Protein AF-A0A9R0YG41-F1 (afdb_monomer_lite)

Foldseek 3Di:
DQQQVPDDCVVCVLFQLNCVSVVDDFAQFAALADPFAFADDPVLQQLCVLQQQNQLNVLRHGFVVVVDPDAPADPVRHRDDDVGPPNPDDDDDSNVVSVQLSQADLVVLWGQHPVGTHHQDLVLLCVQRVGAQDFAEPDPFDFDDCLQVVLQVLQCVQVVPQDRFDDDPFATFLVSLVCLRVVVVPPPNDDGDLSSSLSSQLSNVQCCCCNAAFPDLPSGHGGSRCSVQSNQSSPDPDSVSHGHYSSSVVLSVNQSVQSSVSSSDGDRSHHRGRHPSSD

Structure (mmCIF, N/CA/C/O backbone):
data_AF-A0A9R0YG41-F1
#
_entry.id   AF-A0A9R0YG41-F1
#
loop_
_atom_site.group_PDB
_atom_site.id
_atom_site.type_symbol
_atom_site.label_atom_id
_atom_site.label_alt_id
_atom_site.label_comp_id
_atom_site.label_asym_id
_atom_site.label_entity_id
_atom_site.label_seq_id
_atom_site.pdbx_PDB_ins_code
_atom_site.Cartn_x
_atom_site.Cartn_y
_atom_site.Cartn_z
_atom_site.occupancy
_atom_site.B_iso_or_equiv
_atom_site.auth_seq_id
_atom_site.auth_comp_id
_atom_site.auth_asym_id
_atom_site.auth_atom_id
_atom_site.pdbx_PDB_model_num
ATOM 1 N N . MET A 1 1 ? 24.499 -12.623 -29.182 1.00 56.78 1 MET A N 1
ATOM 2 C CA . MET A 1 1 ? 23.179 -11.969 -29.311 1.00 56.78 1 MET A CA 1
ATOM 3 C C . MET A 1 1 ? 23.022 -11.080 -28.087 1.00 56.78 1 MET A C 1
ATOM 5 O O . MET A 1 1 ? 23.293 -11.575 -27.000 1.00 56.78 1 MET A O 1
ATOM 9 N N . SER A 1 2 ? 22.748 -9.782 -28.255 1.00 63.50 2 SER A N 1
ATOM 10 C CA . SER A 1 2 ? 22.573 -8.849 -27.125 1.00 63.50 2 SER A CA 1
ATOM 11 C C . SER A 1 2 ? 21.419 -9.337 -26.240 1.00 63.50 2 SER A C 1
ATOM 13 O O . SER A 1 2 ? 20.406 -9.810 -26.758 1.00 63.50 2 SER A O 1
ATOM 15 N N . LEU A 1 3 ? 21.603 -9.294 -24.917 1.00 66.81 3 LEU A N 1
ATOM 16 C CA . LEU A 1 3 ? 20.569 -9.694 -23.954 1.00 66.81 3 LEU A CA 1
ATOM 17 C C . LEU A 1 3 ? 19.458 -8.635 -23.860 1.00 66.81 3 LEU A C 1
ATOM 19 O O . LEU A 1 3 ? 18.368 -8.938 -23.376 1.00 66.81 3 LEU A O 1
ATOM 23 N N . TYR A 1 4 ? 19.725 -7.422 -24.349 1.00 68.19 4 TYR A N 1
ATOM 24 C CA . TYR A 1 4 ? 18.842 -6.265 -24.330 1.00 68.19 4 TYR A CA 1
ATOM 25 C C . TYR A 1 4 ? 18.867 -5.510 -25.680 1.00 68.19 4 TYR A C 1
ATOM 27 O O . TYR A 1 4 ? 19.253 -4.342 -25.734 1.00 68.19 4 TYR A O 1
ATOM 35 N N . PRO A 1 5 ? 18.394 -6.134 -26.775 1.00 61.19 5 PRO A N 1
ATOM 36 C CA . PRO A 1 5 ? 18.620 -5.685 -28.158 1.00 61.19 5 PRO A CA 1
ATOM 37 C C . PRO A 1 5 ? 17.988 -4.333 -28.534 1.00 61.19 5 PRO A C 1
ATOM 39 O O . PRO A 1 5 ? 18.230 -3.834 -29.629 1.00 61.19 5 PRO A O 1
ATOM 42 N N . LEU A 1 6 ? 17.176 -3.751 -27.649 1.00 66.19 6 LEU A N 1
ATOM 43 C CA . LEU A 1 6 ? 16.444 -2.500 -27.862 1.00 66.19 6 LEU A CA 1
ATOM 44 C C . LEU A 1 6 ? 17.002 -1.319 -27.055 1.00 66.19 6 LEU A C 1
ATOM 46 O O . LEU A 1 6 ? 16.430 -0.235 -27.098 1.00 66.19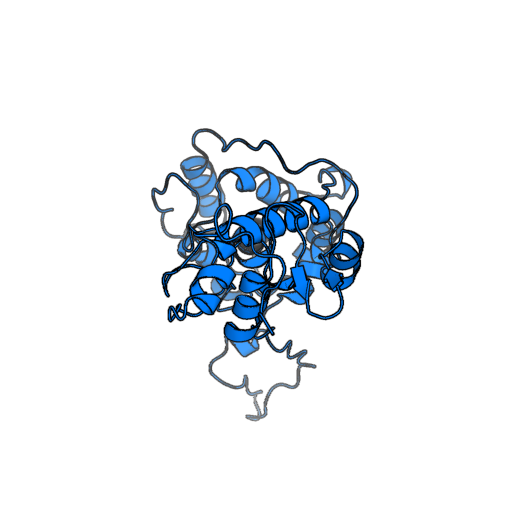 6 LEU A O 1
ATOM 50 N N . LEU A 1 7 ? 18.111 -1.503 -26.330 1.00 68.19 7 LEU A N 1
ATOM 51 C CA . LEU A 1 7 ? 18.769 -0.396 -25.639 1.00 68.19 7 LEU A CA 1
ATOM 52 C C . LEU A 1 7 ? 19.530 0.480 -26.630 1.00 68.19 7 LEU A C 1
ATOM 54 O O . LEU A 1 7 ? 20.452 0.035 -27.317 1.00 68.19 7 LEU A O 1
ATOM 58 N N . ASN A 1 8 ? 19.182 1.759 -26.668 1.00 71.19 8 ASN A N 1
ATOM 59 C CA . ASN A 1 8 ? 19.945 2.752 -27.396 1.00 71.19 8 ASN A CA 1
ATOM 60 C C . ASN A 1 8 ? 21.118 3.209 -26.522 1.00 71.19 8 ASN A C 1
ATOM 62 O O . ASN A 1 8 ? 20.929 3.916 -25.536 1.00 71.19 8 ASN A O 1
ATOM 66 N N . GLY A 1 9 ? 22.350 2.866 -26.908 1.00 69.00 9 GLY A N 1
ATOM 67 C CA . GLY A 1 9 ? 23.552 3.162 -26.117 1.00 69.00 9 GLY A CA 1
ATOM 68 C C . GLY A 1 9 ? 23.758 4.639 -25.735 1.00 69.00 9 GLY A C 1
ATOM 69 O O . GLY A 1 9 ? 24.457 4.914 -24.762 1.00 69.00 9 GLY A O 1
ATOM 70 N N . ASN A 1 10 ? 23.134 5.591 -26.439 1.00 71.38 10 ASN A N 1
ATOM 71 C CA . ASN A 1 10 ? 23.199 7.014 -26.092 1.00 71.38 10 ASN A CA 1
ATOM 72 C C . ASN A 1 10 ? 22.123 7.431 -25.078 1.00 71.38 10 ASN A C 1
ATOM 74 O O . ASN A 1 10 ? 22.425 8.174 -24.140 1.00 71.38 10 ASN A O 1
ATOM 78 N N . ILE A 1 11 ? 20.888 6.956 -25.258 1.00 75.75 11 ILE A N 1
ATOM 79 C CA . ILE A 1 11 ? 19.735 7.306 -24.410 1.00 75.75 11 ILE A CA 1
ATOM 80 C C . ILE A 1 11 ? 19.792 6.503 -23.105 1.00 75.75 11 ILE A C 1
ATOM 82 O O . ILE A 1 11 ? 19.745 7.062 -22.008 1.00 75.75 11 ILE A O 1
ATOM 86 N N . ASP A 1 12 ? 20.050 5.205 -23.221 1.00 82.31 12 ASP A N 1
ATOM 87 C CA . ASP A 1 12 ? 19.980 4.235 -22.135 1.00 82.31 12 ASP A CA 1
ATOM 88 C C . ASP A 1 12 ? 21.296 4.047 -21.388 1.00 82.31 12 ASP A C 1
ATOM 90 O O . ASP A 1 12 ? 21.424 3.156 -20.555 1.00 82.31 12 ASP A O 1
ATOM 94 N N . ARG A 1 13 ? 22.298 4.903 -21.601 1.00 85.50 13 ARG A N 1
ATOM 95 C CA . ARG A 1 13 ? 23.627 4.763 -20.969 1.00 85.50 13 ARG A CA 1
ATOM 96 C C . ARG A 1 13 ? 23.605 4.675 -19.435 1.00 85.50 13 ARG A C 1
ATOM 98 O O . ARG A 1 13 ? 24.573 4.242 -18.816 1.00 85.50 13 ARG A O 1
ATOM 105 N N . LYS A 1 14 ? 22.535 5.164 -18.794 1.00 89.19 14 LYS A N 1
ATOM 106 C CA . LYS A 1 14 ? 22.332 5.090 -17.335 1.00 89.19 14 LYS A CA 1
ATOM 107 C C . LYS A 1 14 ? 21.446 3.919 -16.904 1.00 89.19 14 LYS A C 1
ATOM 109 O O . LYS A 1 14 ? 21.409 3.636 -15.707 1.00 89.19 14 LYS A O 1
ATOM 114 N N . HIS A 1 15 ? 20.765 3.281 -17.848 1.00 93.00 15 HIS A N 1
ATOM 115 C CA . HIS A 1 15 ? 19.877 2.153 -17.636 1.00 93.00 15 HIS A CA 1
ATOM 116 C C . HIS A 1 15 ? 20.657 0.944 -17.115 1.00 93.00 15 HIS A C 1
ATOM 118 O O . HIS A 1 15 ? 21.750 0.641 -17.599 1.00 93.00 15 HIS A O 1
ATOM 124 N N . ARG A 1 16 ? 20.092 0.219 -16.148 1.00 92.75 16 ARG A N 1
ATOM 125 C CA . ARG A 1 16 ? 20.722 -0.969 -15.557 1.00 92.75 16 ARG A CA 1
ATOM 126 C C . ARG A 1 16 ? 21.061 -2.023 -16.610 1.00 92.75 16 ARG A C 1
ATOM 128 O O . ARG A 1 16 ? 22.210 -2.440 -16.690 1.00 92.75 16 ARG A O 1
ATOM 135 N N . GLY A 1 17 ? 20.103 -2.367 -17.473 1.00 89.56 17 GLY A N 1
ATOM 136 C CA . GLY A 1 17 ? 20.318 -3.275 -18.607 1.00 89.56 17 GLY A CA 1
ATOM 137 C C . GLY A 1 17 ? 21.518 -2.890 -19.488 1.00 89.56 17 GLY A C 1
ATOM 138 O O . GLY A 1 17 ? 22.335 -3.751 -19.791 1.00 89.56 17 GLY A O 1
ATOM 139 N N . ALA A 1 18 ? 21.704 -1.602 -19.813 1.00 89.19 18 ALA A N 1
ATOM 140 C CA . ALA A 1 18 ? 22.807 -1.155 -20.676 1.00 89.19 18 ALA A CA 1
ATOM 141 C C . ALA A 1 18 ? 24.160 -1.301 -19.975 1.00 89.19 18 ALA A C 1
ATOM 143 O O . ALA A 1 18 ? 25.158 -1.700 -20.570 1.00 89.19 18 ALA A O 1
ATOM 144 N N . LEU A 1 19 ? 24.185 -1.000 -18.676 1.00 90.94 19 LEU A N 1
ATOM 145 C CA . LEU A 1 19 ? 25.375 -1.157 -17.851 1.00 90.94 19 LEU A CA 1
ATOM 146 C C . LEU A 1 19 ? 25.763 -2.634 -17.709 1.00 90.94 19 LEU A C 1
ATOM 148 O O . LEU A 1 19 ? 26.953 -2.940 -17.772 1.00 90.94 19 LEU A O 1
ATOM 152 N N . LEU A 1 20 ? 24.785 -3.535 -17.567 1.00 89.50 20 LEU A N 1
ATOM 153 C CA . LEU A 1 20 ? 25.020 -4.981 -17.538 1.00 89.50 20 LEU A CA 1
ATOM 154 C C . LEU A 1 20 ? 25.612 -5.482 -18.864 1.00 89.50 20 LEU A C 1
ATOM 156 O O . LEU A 1 20 ? 26.574 -6.244 -18.838 1.00 89.50 20 LEU A O 1
ATOM 160 N N . GLU A 1 21 ? 25.111 -5.021 -20.017 1.00 87.12 21 GLU A N 1
ATOM 161 C CA . GLU A 1 21 ? 25.704 -5.372 -21.323 1.00 87.12 21 GLU A CA 1
ATOM 162 C C . GLU A 1 21 ? 27.128 -4.848 -21.492 1.00 87.12 21 GLU A C 1
ATOM 164 O O . GLU A 1 21 ? 27.970 -5.522 -22.080 1.00 87.12 21 GLU A O 1
ATOM 169 N N . ALA A 1 22 ? 27.418 -3.676 -20.928 1.00 87.94 22 ALA A N 1
ATOM 170 C CA . ALA A 1 22 ? 28.764 -3.116 -20.885 1.00 87.94 22 ALA A CA 1
ATOM 171 C C . ALA A 1 22 ? 29.696 -3.825 -19.874 1.00 87.94 22 ALA A C 1
ATOM 173 O O . ALA A 1 22 ? 30.820 -3.373 -19.665 1.00 87.94 22 ALA A O 1
ATOM 174 N N . GLY A 1 23 ? 29.248 -4.910 -19.229 1.00 88.38 23 GLY 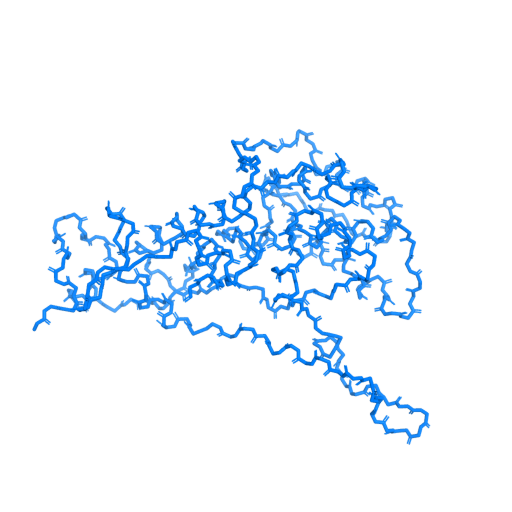A N 1
ATOM 175 C CA . GLY A 1 23 ? 30.050 -5.718 -18.308 1.00 88.38 23 GLY A CA 1
ATOM 176 C C . GLY A 1 23 ? 30.139 -5.171 -16.882 1.00 88.38 23 GLY A C 1
ATOM 177 O O . GLY A 1 23 ? 30.979 -5.626 -16.106 1.00 88.38 23 GLY A O 1
ATOM 178 N N . ASN A 1 24 ? 29.296 -4.202 -16.508 1.00 89.50 24 ASN A N 1
ATOM 179 C CA . ASN A 1 24 ? 29.253 -3.712 -15.131 1.00 89.50 24 ASN A CA 1
ATOM 180 C C . ASN A 1 24 ? 28.564 -4.737 -14.230 1.00 89.50 24 ASN A C 1
ATOM 182 O O . ASN A 1 24 ? 27.510 -5.268 -14.573 1.00 89.50 24 ASN A O 1
ATOM 186 N N . ASN A 1 25 ? 29.107 -4.942 -13.033 1.00 88.25 25 ASN A N 1
ATOM 187 C CA . ASN A 1 25 ? 28.425 -5.704 -11.995 1.00 88.25 25 ASN A CA 1
ATOM 188 C C . ASN A 1 25 ? 27.501 -4.766 -11.201 1.00 88.25 25 ASN A C 1
ATOM 190 O O . ASN A 1 25 ? 27.971 -3.774 -10.640 1.00 88.25 25 ASN A O 1
ATOM 194 N N . LEU A 1 26 ? 26.198 -5.050 -11.177 1.00 90.38 26 LEU A N 1
ATOM 195 C CA . LEU A 1 26 ? 25.202 -4.243 -10.470 1.00 90.38 26 LEU A CA 1
ATOM 196 C C . LEU A 1 26 ? 24.596 -5.022 -9.309 1.00 90.38 26 LEU A C 1
ATOM 198 O O . LEU A 1 26 ? 24.299 -6.208 -9.428 1.00 90.38 26 LEU A O 1
ATOM 202 N N . ASP A 1 27 ? 24.323 -4.318 -8.213 1.00 92.50 27 ASP A N 1
ATOM 203 C CA . ASP A 1 27 ? 23.639 -4.909 -7.070 1.00 92.50 27 ASP A CA 1
ATOM 204 C C . ASP A 1 27 ? 22.190 -5.300 -7.413 1.00 92.50 27 ASP A C 1
ATOM 206 O O . ASP A 1 27 ? 21.498 -4.624 -8.193 1.00 92.50 27 ASP A O 1
ATOM 210 N N . VAL A 1 28 ? 21.723 -6.365 -6.756 1.00 92.62 28 VAL A N 1
ATOM 211 C CA . VAL A 1 28 ? 20.312 -6.771 -6.718 1.00 92.62 28 VAL A CA 1
ATOM 212 C C . VAL A 1 28 ? 19.511 -5.727 -5.939 1.00 92.62 28 VAL A C 1
ATOM 214 O O . VAL A 1 28 ? 19.913 -5.299 -4.852 1.00 92.62 28 VAL A O 1
ATOM 217 N N . LEU A 1 29 ? 18.372 -5.310 -6.490 1.00 92.38 29 LEU A N 1
ATOM 218 C CA . LEU A 1 29 ? 17.481 -4.354 -5.842 1.00 92.38 29 LEU A CA 1
ATOM 219 C C . LEU A 1 29 ? 16.740 -5.018 -4.679 1.00 92.38 29 LEU A C 1
ATOM 221 O O . LEU A 1 29 ? 16.415 -6.205 -4.703 1.00 92.38 29 LEU A O 1
ATOM 225 N N . VAL A 1 30 ? 16.438 -4.240 -3.641 1.00 89.75 30 VAL A N 1
ATOM 226 C CA . VAL A 1 30 ? 15.628 -4.735 -2.520 1.00 89.75 30 VAL A CA 1
ATOM 227 C C . VAL A 1 30 ? 14.139 -4.505 -2.770 1.00 89.75 30 VAL A C 1
ATOM 229 O O . VAL A 1 30 ? 13.740 -3.569 -3.456 1.00 89.75 30 VAL A O 1
ATOM 232 N N . THR A 1 31 ? 13.285 -5.316 -2.158 1.00 83.44 31 THR A N 1
ATOM 233 C CA . THR A 1 31 ? 11.853 -5.019 -2.058 1.00 83.44 31 THR A CA 1
ATOM 234 C C . THR A 1 31 ? 11.572 -4.251 -0.769 1.00 83.44 31 THR A C 1
ATOM 236 O O . THR A 1 31 ? 12.262 -4.423 0.242 1.00 83.44 31 THR A O 1
ATOM 239 N N . ARG A 1 32 ? 10.580 -3.356 -0.798 1.00 80.06 32 ARG A N 1
ATOM 240 C CA . ARG A 1 32 ? 10.137 -2.577 0.379 1.00 80.06 32 ARG A CA 1
ATOM 241 C C . ARG A 1 32 ? 8.927 -3.182 1.084 1.00 80.06 32 ARG A C 1
ATOM 243 O O . ARG A 1 32 ? 8.228 -2.496 1.822 1.00 80.06 32 ARG A O 1
ATOM 250 N N . THR A 1 33 ? 8.731 -4.475 0.872 1.00 77.25 33 THR A N 1
ATOM 251 C CA . THR A 1 33 ? 7.590 -5.243 1.351 1.00 77.25 33 THR A CA 1
ATOM 252 C C . THR A 1 33 ? 7.630 -5.366 2.874 1.00 77.25 33 THR A C 1
ATOM 254 O O . THR A 1 33 ? 8.716 -5.330 3.473 1.00 77.25 33 THR A O 1
ATOM 257 N N . PRO A 1 34 ? 6.466 -5.474 3.530 1.00 79.12 34 PRO A N 1
ATOM 258 C CA . PRO A 1 34 ? 6.417 -5.597 4.975 1.00 79.12 34 PRO A CA 1
ATOM 259 C C . PRO A 1 34 ? 7.129 -6.874 5.431 1.00 79.12 34 PRO A C 1
ATOM 261 O O . PRO A 1 34 ? 7.130 -7.892 4.741 1.00 79.12 34 PRO A O 1
ATOM 264 N N . LYS A 1 35 ? 7.767 -6.808 6.605 1.00 76.19 35 LYS A N 1
ATOM 265 C CA . LYS A 1 35 ? 8.361 -7.994 7.244 1.00 76.19 35 LYS A CA 1
ATOM 266 C C . LYS A 1 35 ? 7.304 -8.863 7.920 1.00 76.19 35 LYS A C 1
ATOM 268 O O . LYS A 1 35 ? 7.489 -10.069 8.014 1.00 76.19 35 LYS A O 1
ATOM 273 N N . THR A 1 36 ? 6.246 -8.227 8.409 1.00 78.25 36 THR A N 1
ATOM 274 C CA . THR A 1 36 ? 5.128 -8.851 9.103 1.00 78.25 36 THR A CA 1
ATOM 275 C C . THR A 1 36 ? 3.830 -8.238 8.603 1.00 78.25 36 THR A C 1
ATOM 277 O O . THR A 1 36 ? 3.771 -7.029 8.350 1.00 78.25 36 THR A O 1
ATOM 280 N N . ASN A 1 37 ? 2.817 -9.081 8.438 1.00 87.62 37 ASN A N 1
ATOM 281 C CA . ASN A 1 37 ? 1.495 -8.676 7.996 1.00 87.62 37 ASN A CA 1
ATOM 282 C C . ASN A 1 37 ? 0.578 -8.498 9.204 1.00 87.62 37 ASN A C 1
ATOM 284 O O . ASN A 1 37 ? 0.736 -9.170 10.222 1.00 87.62 37 ASN A O 1
ATOM 288 N N . TRP A 1 38 ? -0.364 -7.566 9.107 1.00 90.75 38 TRP A N 1
ATOM 289 C CA . TRP A 1 38 ? -1.286 -7.282 10.201 1.00 90.75 38 TRP A CA 1
ATOM 290 C C . TRP A 1 38 ? -2.491 -8.218 10.114 1.00 90.75 38 TRP A C 1
ATOM 292 O O . TRP A 1 38 ? -2.981 -8.505 9.019 1.00 90.75 38 TRP A O 1
ATOM 302 N N . LEU A 1 39 ? -2.959 -8.684 11.270 1.00 90.44 39 LEU A N 1
ATOM 303 C CA . LEU A 1 39 ? -4.217 -9.415 11.388 1.00 90.44 39 LEU A CA 1
ATOM 304 C C . LEU A 1 39 ? -5.393 -8.473 11.089 1.00 90.44 39 LEU A C 1
ATOM 306 O O . LEU A 1 39 ? -5.355 -7.307 11.491 1.00 90.44 39 LEU A O 1
ATOM 310 N N . ILE A 1 40 ? -6.426 -8.971 10.407 1.00 92.69 40 ILE A N 1
ATOM 311 C CA . ILE A 1 40 ? -7.646 -8.209 10.123 1.00 92.69 40 ILE A CA 1
ATOM 312 C C . ILE A 1 40 ? -8.704 -8.544 11.171 1.00 92.69 40 ILE A C 1
ATOM 314 O O . ILE A 1 40 ? -9.072 -9.703 11.337 1.00 92.69 40 ILE A O 1
ATOM 318 N N . HIS A 1 41 ? -9.222 -7.521 11.849 1.00 94.50 41 HIS A N 1
ATOM 319 C CA . HIS A 1 41 ? -10.362 -7.673 12.752 1.00 94.50 41 HIS A CA 1
ATOM 320 C C . HIS A 1 41 ? -11.673 -7.796 11.964 1.00 94.50 41 HIS A C 1
ATOM 322 O O . HIS A 1 41 ? -11.870 -7.089 10.972 1.00 94.50 41 HIS A O 1
ATOM 328 N N . ASP A 1 42 ? -12.612 -8.621 12.431 1.00 93.88 42 ASP A N 1
ATOM 329 C CA . ASP A 1 42 ? -13.883 -8.858 11.730 1.00 93.88 42 ASP A CA 1
ATOM 330 C C . ASP A 1 42 ? -14.695 -7.571 11.515 1.00 93.88 42 ASP A C 1
ATOM 332 O O . ASP A 1 42 ? -15.227 -7.340 10.431 1.00 93.88 42 ASP A O 1
ATOM 336 N N . SER A 1 43 ? -14.694 -6.652 12.487 1.00 95.94 43 SER A N 1
ATOM 337 C CA . SER A 1 43 ? -15.374 -5.347 12.373 1.00 95.94 43 SER A CA 1
ATOM 338 C C . SER A 1 43 ? -14.796 -4.409 11.300 1.00 95.94 43 SER A C 1
ATOM 340 O O . SER A 1 43 ? -15.329 -3.319 11.085 1.00 95.94 43 SER A O 1
ATOM 342 N N . TRP A 1 44 ? -13.683 -4.762 10.653 1.00 97.62 44 TRP A N 1
ATOM 343 C CA . TRP A 1 44 ? -13.111 -3.985 9.548 1.00 97.62 44 TRP A CA 1
ATOM 344 C C . TRP A 1 44 ? -13.640 -4.416 8.187 1.00 97.62 44 TRP A C 1
ATOM 346 O O . TRP A 1 44 ? -13.531 -3.652 7.228 1.00 97.62 44 TRP A O 1
ATOM 356 N N . VAL A 1 45 ? -14.172 -5.638 8.088 1.00 97.81 45 VAL A N 1
ATOM 357 C CA . VAL A 1 45 ? -14.463 -6.306 6.814 1.00 97.81 45 VAL A CA 1
ATOM 358 C C . VAL A 1 45 ? -15.396 -5.477 5.947 1.00 97.81 45 VAL A C 1
ATOM 360 O O . VAL A 1 45 ? -15.093 -5.273 4.772 1.00 97.81 45 VAL A O 1
ATOM 363 N N . ASP A 1 46 ? -16.467 -4.943 6.528 1.00 98.12 46 ASP A N 1
ATOM 364 C CA . ASP A 1 46 ? -17.436 -4.130 5.798 1.00 98.12 46 ASP A CA 1
ATOM 365 C C . ASP A 1 46 ? -16.805 -2.848 5.251 1.00 98.12 46 ASP A C 1
ATOM 367 O O . ASP A 1 46 ? -16.868 -2.601 4.050 1.00 98.12 46 ASP A O 1
ATOM 371 N N . ARG A 1 47 ? -16.086 -2.084 6.080 1.00 98.44 47 ARG A N 1
ATOM 372 C CA . ARG A 1 47 ? -15.412 -0.842 5.659 1.00 98.44 47 ARG A CA 1
ATOM 373 C C . ARG A 1 47 ? -14.343 -1.083 4.591 1.00 98.44 47 ARG A C 1
ATOM 375 O O . ARG A 1 47 ? -14.264 -0.345 3.610 1.00 98.44 47 ARG A O 1
ATOM 382 N N . LEU A 1 48 ? -13.552 -2.150 4.730 1.00 98.50 48 LEU A N 1
ATOM 383 C CA . LEU A 1 48 ? -12.581 -2.562 3.710 1.00 98.50 48 LEU A CA 1
ATOM 384 C C . LEU A 1 48 ? -13.270 -3.009 2.413 1.00 98.50 48 LEU A C 1
ATOM 386 O O . LEU A 1 48 ? -12.750 -2.749 1.327 1.00 98.50 48 LEU A O 1
ATOM 390 N N . SER A 1 49 ? -14.419 -3.680 2.514 1.00 98.38 49 SER A N 1
ATOM 391 C CA . SER A 1 49 ? -15.228 -4.113 1.371 1.00 98.38 49 SER A CA 1
ATOM 392 C C . SER A 1 49 ? -15.800 -2.912 0.626 1.00 98.38 49 SER A C 1
ATOM 394 O O . SER A 1 49 ? -15.599 -2.781 -0.580 1.00 98.38 49 SER A O 1
ATOM 396 N N . TRP A 1 50 ? -16.424 -1.983 1.352 1.00 98.19 50 TRP A N 1
ATOM 397 C CA . TRP A 1 50 ? -16.979 -0.749 0.805 1.00 98.19 50 TRP A CA 1
ATOM 398 C C . TRP A 1 50 ? -15.905 0.095 0.120 1.00 98.19 50 TRP A C 1
ATOM 400 O O . TRP A 1 50 ? -16.163 0.645 -0.941 1.00 98.19 50 TRP A O 1
ATOM 410 N N . ALA A 1 51 ? -14.685 0.153 0.658 1.00 98.06 51 ALA A N 1
ATOM 411 C CA . ALA A 1 51 ? -13.563 0.846 0.021 1.00 98.06 51 ALA A CA 1
ATOM 412 C C . ALA A 1 51 ? -12.940 0.095 -1.176 1.00 98.06 51 ALA A C 1
ATOM 414 O O . ALA A 1 51 ? -12.045 0.631 -1.833 1.00 98.06 51 ALA A O 1
ATOM 415 N N . GLY A 1 52 ? -13.352 -1.149 -1.450 1.00 97.81 52 GLY A N 1
ATOM 416 C CA . GLY A 1 52 ? -12.747 -2.002 -2.477 1.00 97.81 52 GLY A CA 1
ATOM 417 C C . GLY A 1 52 ? -11.329 -2.481 -2.135 1.00 97.81 52 GLY A C 1
ATOM 418 O O . GLY A 1 52 ? -10.562 -2.836 -3.025 1.00 97.81 52 GLY A O 1
ATOM 419 N N . LEU A 1 53 ? -10.951 -2.475 -0.854 1.00 98.38 53 LEU A N 1
ATOM 420 C CA . LEU A 1 53 ? -9.621 -2.872 -0.378 1.00 98.38 53 LEU A CA 1
ATOM 421 C C . LEU A 1 53 ? -9.586 -4.292 0.196 1.00 98.38 53 LEU A C 1
ATOM 423 O O . LEU A 1 53 ? -8.502 -4.853 0.343 1.00 98.38 53 LEU A O 1
ATOM 427 N N . LEU A 1 54 ? -10.744 -4.886 0.512 1.00 97.69 54 LEU A N 1
ATOM 428 C CA . LEU A 1 54 ? -10.824 -6.192 1.172 1.00 97.69 54 LEU A CA 1
ATOM 429 C C . LEU A 1 54 ? -10.064 -7.318 0.439 1.00 97.69 54 LEU A C 1
ATOM 431 O O . LEU A 1 54 ? -9.353 -8.053 1.125 1.00 97.69 54 LEU A O 1
ATOM 435 N N . PRO A 1 55 ? -10.140 -7.475 -0.901 1.00 96.06 55 PRO A N 1
ATOM 436 C CA . PRO A 1 55 ? -9.397 -8.535 -1.587 1.00 96.06 55 PRO A CA 1
ATOM 437 C C . PRO A 1 55 ? -7.881 -8.430 -1.379 1.00 96.06 55 PRO A C 1
ATOM 439 O O . PRO A 1 55 ? -7.248 -9.404 -0.971 1.00 96.06 55 PRO A O 1
ATOM 442 N N . LEU A 1 56 ? -7.312 -7.234 -1.571 1.00 95.38 56 LEU A N 1
ATOM 443 C CA . LEU A 1 56 ? -5.892 -6.986 -1.327 1.00 95.38 56 LEU A CA 1
ATOM 444 C C . LEU A 1 56 ? -5.546 -7.157 0.155 1.00 95.38 56 LEU A C 1
ATOM 446 O O . LEU A 1 56 ? -4.531 -7.767 0.474 1.00 95.38 56 LEU A O 1
ATOM 450 N N . ALA A 1 57 ? -6.386 -6.648 1.059 1.00 95.44 57 ALA A N 1
ATOM 451 C CA . ALA A 1 57 ? -6.186 -6.765 2.499 1.00 95.44 57 ALA A CA 1
ATOM 452 C C . ALA A 1 57 ? -6.065 -8.237 2.925 1.00 95.44 57 ALA A C 1
ATOM 454 O O . ALA A 1 57 ? -5.121 -8.597 3.623 1.00 95.44 57 ALA A O 1
ATOM 455 N N . ARG A 1 58 ? -6.957 -9.105 2.426 1.00 92.44 58 ARG A N 1
ATOM 456 C CA . ARG A 1 58 ? -6.921 -10.558 2.665 1.00 92.44 58 ARG A CA 1
ATOM 457 C C . ARG A 1 58 ? -5.734 -11.250 1.988 1.00 92.44 58 ARG A C 1
ATOM 459 O O . ARG A 1 58 ? -5.264 -12.263 2.497 1.00 92.44 58 ARG A O 1
ATOM 466 N N . LEU A 1 59 ? -5.228 -10.718 0.871 1.00 90.19 59 LEU A N 1
ATOM 467 C CA . LEU A 1 59 ? -4.009 -11.222 0.223 1.00 90.19 59 LEU A CA 1
ATOM 468 C C . LEU A 1 59 ? -2.756 -10.984 1.084 1.00 90.19 59 LEU A C 1
ATOM 470 O O . LEU A 1 59 ? -1.836 -11.800 1.062 1.00 90.19 59 LEU A O 1
ATOM 474 N N . VAL A 1 60 ? -2.722 -9.887 1.849 1.00 90.00 60 VAL A N 1
ATOM 475 C CA . VAL A 1 60 ? -1.611 -9.525 2.751 1.00 90.00 60 VAL A CA 1
ATOM 476 C C . VAL A 1 60 ? -1.985 -9.594 4.228 1.00 90.00 60 VAL A C 1
ATOM 478 O O . VAL A 1 60 ? -1.423 -8.873 5.051 1.00 90.00 60 VAL A O 1
ATOM 481 N N . GLU A 1 61 ? -2.933 -10.454 4.573 1.00 89.12 61 GLU A N 1
ATOM 482 C CA . GLU A 1 61 ? -3.333 -10.675 5.955 1.00 89.12 61 GLU A CA 1
ATOM 483 C C . GLU A 1 61 ? -2.276 -11.506 6.692 1.00 89.12 61 GLU A C 1
ATOM 485 O O . GLU A 1 61 ? -1.722 -12.467 6.150 1.00 89.12 61 GLU A O 1
ATOM 490 N N . GLY A 1 62 ? -1.965 -11.106 7.924 1.00 77.56 62 GLY A N 1
ATOM 491 C CA . GLY A 1 62 ? -1.135 -11.896 8.828 1.00 77.56 62 GLY A CA 1
ATOM 492 C C . GLY A 1 62 ? -1.984 -12.901 9.595 1.00 77.56 62 GLY A C 1
ATOM 493 O O . GLY A 1 62 ? -3.153 -12.653 9.872 1.00 77.56 62 GLY A O 1
ATOM 494 N N . THR A 1 63 ? -1.394 -14.027 9.982 1.00 67.88 63 THR A N 1
ATOM 495 C CA . THR A 1 63 ? -2.042 -15.003 10.871 1.00 67.88 63 THR A CA 1
ATOM 496 C C . THR A 1 63 ? -1.564 -14.817 12.306 1.00 67.88 63 THR A C 1
ATOM 498 O O . THR A 1 63 ? -0.433 -14.386 12.508 1.00 67.88 63 THR A O 1
ATOM 501 N N . LEU A 1 64 ? -2.363 -15.208 13.305 1.00 59.66 64 LEU A N 1
ATOM 502 C CA . LEU A 1 64 ? -1.942 -15.194 14.718 1.00 59.66 64 LEU A CA 1
ATOM 503 C C . LEU A 1 64 ? -0.632 -15.975 14.946 1.00 59.66 64 LEU A C 1
ATOM 505 O O . LEU A 1 64 ? 0.254 -15.478 15.629 1.00 59.66 64 LEU A O 1
ATOM 509 N N . ASP A 1 65 ? -0.440 -17.108 14.257 1.00 54.25 65 ASP A N 1
ATOM 510 C CA . ASP A 1 65 ? 0.806 -17.899 14.295 1.00 54.25 65 ASP A CA 1
ATOM 511 C C . ASP A 1 65 ? 2.067 -17.110 13.848 1.00 54.25 65 ASP A C 1
ATOM 513 O O . ASP A 1 65 ? 3.182 -17.524 14.142 1.00 54.25 65 ASP A O 1
ATOM 517 N N . GLU A 1 66 ? 1.940 -15.981 13.128 1.00 54.09 66 GLU A N 1
ATOM 518 C CA . GLU A 1 66 ? 3.100 -15.131 12.791 1.00 54.09 66 GLU A CA 1
ATOM 519 C C . GLU A 1 66 ? 3.637 -14.343 13.999 1.00 54.09 66 GLU A C 1
ATOM 521 O O . GLU A 1 66 ? 4.711 -13.741 13.903 1.00 54.09 66 GLU A O 1
ATOM 526 N N . TRP A 1 67 ? 2.875 -14.314 15.093 1.00 51.91 67 TRP A N 1
ATOM 527 C CA . TRP A 1 67 ? 3.078 -13.442 16.248 1.00 51.91 67 TRP A CA 1
ATOM 528 C C . TRP A 1 67 ? 3.121 -14.198 17.583 1.00 51.91 67 TRP A C 1
ATOM 530 O O . TRP A 1 67 ? 3.446 -13.585 18.598 1.00 51.91 67 TRP A O 1
ATOM 540 N N . ILE A 1 68 ? 2.833 -15.504 17.585 1.00 46.59 68 ILE A N 1
ATOM 541 C CA . ILE A 1 68 ? 2.952 -16.375 18.758 1.00 46.59 68 ILE A CA 1
ATOM 542 C C . ILE A 1 68 ? 4.266 -17.161 18.643 1.00 46.59 68 ILE A C 1
ATOM 544 O O . ILE A 1 68 ? 4.414 -18.029 17.782 1.00 46.59 68 ILE A O 1
ATOM 548 N N . ASP A 1 69 ? 5.228 -16.880 19.526 1.00 44.88 69 ASP A N 1
ATOM 549 C CA . ASP A 1 69 ? 6.377 -17.763 19.754 1.00 44.88 69 ASP A CA 1
ATOM 550 C C . ASP A 1 69 ? 5.912 -18.981 20.581 1.00 44.88 69 ASP A C 1
ATOM 552 O O . ASP A 1 69 ? 6.085 -19.030 21.796 1.00 44.88 69 ASP A O 1
ATOM 556 N N . GLY A 1 70 ? 5.291 -19.968 19.926 1.00 52.38 70 GLY A N 1
ATOM 557 C CA . GLY A 1 70 ? 4.919 -21.259 20.527 1.00 52.38 70 GLY A CA 1
ATOM 558 C C . GLY A 1 70 ? 3.500 -21.727 20.180 1.00 52.38 70 GLY A C 1
ATOM 559 O O . GLY A 1 70 ? 2.673 -20.928 19.757 1.00 52.38 70 GLY A O 1
ATOM 560 N N . PRO A 1 71 ? 3.189 -23.029 20.288 1.00 49.81 71 PRO A N 1
ATOM 561 C CA . PRO A 1 71 ? 1.820 -23.490 20.112 1.00 49.81 71 PRO A CA 1
ATOM 562 C C . PRO A 1 71 ? 0.994 -23.111 21.347 1.00 49.81 71 PRO A C 1
ATOM 564 O O . PRO A 1 71 ? 1.372 -23.471 22.459 1.00 49.81 71 PRO A O 1
ATOM 567 N N . ASP A 1 72 ? -0.140 -22.436 21.152 1.00 59.44 72 ASP A N 1
ATOM 568 C CA . ASP A 1 72 ? -1.194 -22.405 22.168 1.00 59.44 72 ASP A CA 1
ATOM 569 C C . ASP A 1 72 ? -1.654 -23.844 22.402 1.00 59.44 72 ASP A C 1
ATOM 571 O O . ASP A 1 72 ? -2.190 -24.506 21.502 1.00 59.44 72 ASP A O 1
ATOM 575 N N . LEU A 1 73 ? -1.349 -24.338 23.597 1.00 57.44 73 LEU A N 1
ATOM 576 C CA . LEU A 1 73 ? -1.749 -25.648 24.075 1.00 57.44 73 LEU A CA 1
ATOM 577 C C . LEU A 1 73 ? -3.071 -25.503 24.829 1.00 57.44 73 LEU A C 1
ATOM 579 O O . LEU A 1 73 ? -3.261 -24.543 25.576 1.00 57.44 73 LEU A O 1
ATOM 583 N N . ASP A 1 74 ? -3.985 -26.445 24.634 1.00 61.94 74 ASP A N 1
ATOM 584 C CA . ASP A 1 74 ? -5.182 -26.559 25.455 1.00 61.94 74 ASP A CA 1
ATOM 585 C C . ASP A 1 74 ? -4.836 -27.017 26.887 1.00 61.94 74 ASP A C 1
ATOM 587 O O . ASP A 1 74 ? -3.679 -27.272 27.234 1.00 61.94 74 ASP A O 1
ATOM 591 N N . GLU A 1 75 ? -5.852 -27.143 27.744 1.00 59.00 75 GLU A N 1
ATOM 592 C CA . GLU A 1 75 ? -5.681 -27.619 29.126 1.00 59.00 75 GLU A CA 1
ATOM 593 C C . GLU A 1 75 ? -5.073 -29.037 29.219 1.00 59.00 75 GLU A C 1
ATOM 595 O O . GLU A 1 75 ? -4.594 -29.426 30.285 1.00 59.00 75 GLU A O 1
ATOM 600 N N . ALA A 1 76 ? -5.057 -29.803 28.119 1.00 71.00 76 ALA A N 1
ATOM 601 C CA . ALA A 1 76 ? -4.444 -31.125 28.019 1.00 71.00 76 ALA A CA 1
ATOM 602 C C . ALA A 1 76 ? -3.006 -31.094 27.463 1.00 71.00 76 ALA A C 1
ATOM 604 O O . ALA A 1 76 ? -2.355 -32.138 27.407 1.00 71.00 76 ALA A O 1
ATOM 605 N N . GLY A 1 77 ? -2.479 -29.919 27.103 1.00 55.19 77 GLY A N 1
ATOM 606 C CA . GLY A 1 77 ? -1.155 -29.793 26.499 1.00 55.19 77 GLY A CA 1
ATOM 607 C C . GLY A 1 77 ? -1.133 -30.097 24.997 1.00 55.19 77 GLY A C 1
ATOM 608 O O . GLY A 1 77 ? -0.048 -30.270 24.441 1.00 55.19 77 GLY A O 1
ATOM 609 N N . GLU A 1 78 ? -2.293 -30.169 24.342 1.00 53.25 78 GLU A N 1
ATOM 610 C CA . GLU A 1 78 ? -2.430 -30.440 22.913 1.00 53.25 78 GLU A CA 1
ATOM 611 C C . GLU A 1 78 ? -2.610 -29.134 22.125 1.00 53.25 78 GLU A C 1
ATOM 613 O O . GLU A 1 78 ? -3.269 -28.203 22.588 1.00 53.25 78 GLU A O 1
ATOM 618 N N . PRO A 1 79 ? -2.032 -29.010 20.918 1.00 56.34 79 PRO A N 1
ATOM 619 C CA . PRO A 1 79 ? -2.156 -27.796 20.124 1.00 56.34 79 PRO A CA 1
ATOM 620 C C . PRO A 1 79 ? -3.622 -27.526 19.768 1.00 56.34 79 PRO A C 1
ATOM 622 O O . PRO A 1 79 ? -4.277 -28.351 19.125 1.00 56.34 79 PRO A O 1
ATOM 625 N N . VAL A 1 80 ? -4.118 -26.335 20.121 1.00 55.06 80 VAL A N 1
ATOM 626 C CA . VAL A 1 80 ? -5.496 -25.919 19.831 1.00 55.06 80 VAL A CA 1
ATOM 627 C C . VAL A 1 80 ? -5.735 -25.954 18.316 1.00 55.06 80 VAL A C 1
ATOM 629 O O . VAL A 1 80 ? -5.195 -25.146 17.550 1.00 55.06 80 VAL A O 1
ATOM 632 N N . GLN A 1 81 ? -6.570 -26.896 17.865 1.00 44.22 81 GLN A N 1
ATOM 633 C CA . GLN A 1 81 ? -6.998 -27.000 16.469 1.00 44.22 81 GLN A CA 1
ATOM 634 C C . GLN A 1 81 ? -8.127 -26.007 16.169 1.00 44.22 81 GLN A C 1
ATOM 636 O O . GLN A 1 81 ? -9.277 -26.372 15.931 1.00 44.22 81 GLN A O 1
ATOM 641 N N . LEU A 1 82 ? -7.792 -24.720 16.115 1.00 49.81 82 LEU A N 1
ATOM 642 C CA . LEU A 1 82 ? -8.523 -23.816 15.228 1.00 49.81 82 LEU A CA 1
ATOM 643 C C . LEU A 1 82 ? -8.242 -24.281 13.789 1.00 49.81 82 LEU A C 1
ATOM 645 O O . LEU A 1 82 ? -7.139 -24.744 13.501 1.00 49.81 82 LEU A O 1
ATOM 649 N N . HIS A 1 83 ? -9.206 -24.194 12.870 1.00 41.88 83 HIS A N 1
ATOM 650 C CA . HIS A 1 83 ? -8.946 -24.446 11.446 1.00 41.88 83 HIS A CA 1
ATOM 651 C C . HIS A 1 83 ? -8.022 -23.330 10.921 1.00 41.88 83 HIS A C 1
ATOM 653 O O . HIS A 1 83 ? -8.466 -22.324 10.370 1.00 41.88 83 HIS A O 1
ATOM 659 N N . LYS A 1 84 ? -6.720 -23.478 11.186 1.00 45.53 84 LYS A N 1
ATOM 660 C CA . LYS A 1 84 ? -5.658 -22.500 10.959 1.00 45.53 84 LYS A CA 1
ATOM 661 C C . LYS A 1 84 ? -5.475 -22.307 9.462 1.00 45.53 84 LYS A C 1
ATOM 663 O O . LYS A 1 84 ? -4.836 -23.111 8.783 1.00 45.53 84 LYS A O 1
ATOM 668 N N . ARG A 1 85 ? -6.007 -21.212 8.923 1.00 44.50 85 ARG A N 1
ATOM 669 C CA . ARG A 1 85 ? -5.644 -20.753 7.582 1.00 44.50 85 ARG A CA 1
ATOM 670 C C . ARG A 1 85 ? -4.230 -20.174 7.649 1.00 44.50 85 ARG A C 1
ATOM 672 O O . ARG A 1 85 ? -4.075 -18.969 7.782 1.00 44.50 85 ARG A O 1
ATOM 679 N N . GLN A 1 86 ? -3.198 -21.017 7.571 1.00 45.75 86 GLN A N 1
ATOM 680 C CA . GLN A 1 86 ? -1.822 -20.548 7.375 1.00 45.75 86 GLN A CA 1
ATOM 681 C C . GLN A 1 86 ? -1.708 -19.901 5.991 1.00 45.75 86 GLN A C 1
ATOM 683 O O . GLN A 1 86 ? -1.519 -20.578 4.977 1.00 45.75 86 GLN A O 1
ATOM 688 N N . VAL A 1 87 ? -1.837 -18.578 5.931 1.00 52.97 87 VAL A N 1
ATOM 689 C CA . VAL A 1 87 ? -1.512 -17.819 4.725 1.00 52.97 87 VAL A CA 1
ATOM 690 C C . VAL A 1 87 ? 0.009 -17.718 4.667 1.00 52.97 87 VAL A C 1
ATOM 692 O O . VAL A 1 87 ? 0.622 -16.930 5.379 1.00 52.97 87 VAL A O 1
ATOM 695 N N . LYS A 1 88 ? 0.654 -18.558 3.848 1.00 54.88 88 LYS A N 1
ATOM 696 C CA . LYS A 1 88 ? 2.090 -18.404 3.585 1.00 54.88 88 LYS A CA 1
ATOM 697 C C . LYS A 1 88 ? 2.326 -17.022 2.982 1.00 54.88 88 LYS A C 1
ATOM 699 O O . LYS A 1 88 ? 1.762 -16.701 1.938 1.00 54.88 88 LYS A O 1
ATOM 704 N N . ARG A 1 89 ? 3.192 -16.234 3.626 1.00 63.97 89 ARG A N 1
ATOM 705 C CA . ARG A 1 89 ? 3.654 -14.941 3.108 1.00 63.97 89 ARG A CA 1
ATOM 706 C C . ARG A 1 89 ? 4.129 -15.085 1.666 1.00 63.97 89 ARG A C 1
ATOM 708 O O . ARG A 1 89 ? 4.884 -16.007 1.347 1.00 63.97 89 ARG A O 1
ATOM 715 N N . PHE A 1 90 ? 3.746 -14.133 0.821 1.00 68.31 90 PHE A N 1
ATOM 716 C CA . PHE A 1 90 ? 4.296 -14.033 -0.524 1.00 68.31 90 PHE A CA 1
ATOM 717 C C . PHE A 1 90 ? 5.792 -13.700 -0.419 1.00 68.31 90 PHE A C 1
ATOM 719 O O . PHE A 1 90 ? 6.173 -12.621 0.042 1.00 68.31 90 PHE A O 1
ATOM 726 N N . SER A 1 91 ? 6.651 -14.659 -0.768 1.00 70.94 91 SER A N 1
ATOM 727 C CA . SER A 1 91 ? 8.100 -14.457 -0.785 1.00 70.94 91 SER A CA 1
ATOM 728 C C . SER A 1 91 ? 8.508 -13.891 -2.138 1.00 70.94 91 SER A C 1
ATOM 730 O O . SER A 1 91 ? 8.233 -14.495 -3.170 1.00 70.94 91 SER A O 1
ATOM 732 N N . TYR A 1 92 ? 9.187 -12.748 -2.131 1.00 80.00 92 TYR A N 1
ATOM 733 C CA . TYR A 1 92 ? 9.667 -12.114 -3.353 1.00 80.00 92 TYR A CA 1
ATOM 734 C C . TYR A 1 92 ? 11.077 -12.580 -3.676 1.00 80.00 92 TYR A C 1
ATOM 736 O O . TYR A 1 92 ? 12.011 -12.349 -2.897 1.00 80.00 92 TYR A O 1
ATOM 744 N N . ASP A 1 93 ? 11.251 -13.150 -4.863 1.00 88.81 93 ASP A N 1
ATOM 745 C CA . ASP A 1 93 ? 12.580 -13.342 -5.420 1.00 88.81 93 ASP A CA 1
ATOM 746 C C . ASP A 1 93 ? 13.120 -11.988 -5.910 1.00 88.81 93 ASP A C 1
ATOM 748 O O . ASP A 1 93 ? 12.747 -11.458 -6.958 1.00 88.81 93 ASP A O 1
ATOM 752 N N . LYS A 1 94 ? 14.010 -11.404 -5.103 1.00 90.44 94 LYS A N 1
ATOM 753 C CA . LYS A 1 94 ? 14.638 -10.105 -5.382 1.00 90.44 94 LYS A CA 1
ATOM 754 C C . LYS A 1 94 ? 15.459 -10.127 -6.668 1.00 90.44 94 LYS A C 1
ATOM 756 O O . LYS A 1 94 ? 15.527 -9.108 -7.357 1.00 90.44 94 LYS A O 1
ATOM 761 N N . SER A 1 95 ? 16.085 -11.259 -6.981 1.00 92.12 95 SER A N 1
ATOM 762 C CA . SER A 1 95 ? 16.882 -11.421 -8.195 1.00 92.12 95 SER A CA 1
ATOM 763 C C . SER A 1 95 ? 15.965 -11.428 -9.411 1.00 92.12 95 SER A C 1
ATOM 765 O O . SER A 1 95 ? 16.218 -10.681 -10.354 1.00 92.12 95 SER A O 1
ATOM 767 N N . LEU A 1 96 ? 14.854 -12.169 -9.351 1.00 92.69 96 LEU A N 1
ATOM 768 C CA . LEU A 1 96 ? 13.857 -12.200 -10.423 1.00 92.69 96 LEU A CA 1
ATOM 769 C C . LEU A 1 96 ? 13.237 -10.819 -10.668 1.00 92.69 96 LEU A C 1
ATOM 771 O O . LEU A 1 96 ? 13.231 -10.343 -11.803 1.00 92.69 96 LEU A O 1
ATOM 775 N N . LEU A 1 97 ? 12.798 -10.134 -9.607 1.00 92.69 97 LEU A N 1
ATOM 776 C CA . LEU A 1 97 ? 12.266 -8.772 -9.712 1.00 92.69 97 LEU A CA 1
ATOM 777 C C . LEU A 1 97 ? 13.297 -7.794 -10.283 1.00 92.69 97 LEU A C 1
ATOM 779 O O . LEU A 1 97 ? 12.962 -6.949 -11.109 1.00 92.69 97 LEU A O 1
ATOM 783 N N . THR A 1 98 ? 14.564 -7.913 -9.882 1.00 94.00 98 THR A N 1
ATOM 784 C CA . THR A 1 98 ? 15.634 -7.080 -10.444 1.00 94.00 98 THR A CA 1
ATOM 785 C C . THR A 1 98 ? 15.823 -7.361 -11.934 1.00 94.00 98 THR A C 1
ATOM 787 O O . THR A 1 98 ? 15.899 -6.422 -12.721 1.00 94.00 98 THR A O 1
ATOM 790 N N . CYS A 1 99 ? 15.814 -8.630 -12.346 1.00 92.62 99 CYS A N 1
ATOM 791 C CA . CYS A 1 99 ? 15.897 -9.009 -13.755 1.00 92.62 99 CYS A CA 1
ATOM 792 C C . CYS A 1 99 ? 14.707 -8.508 -14.590 1.00 92.62 99 CYS A C 1
ATOM 794 O O . CYS A 1 99 ? 14.887 -8.228 -15.780 1.00 92.62 99 CYS A O 1
ATOM 796 N N . LEU A 1 100 ? 13.511 -8.396 -13.998 1.00 94.12 100 LEU A N 1
ATOM 797 C CA . LEU A 1 100 ? 12.354 -7.749 -14.626 1.00 94.12 100 LEU A CA 1
ATOM 798 C C . LEU A 1 100 ? 12.586 -6.243 -14.780 1.00 94.12 100 LEU A C 1
ATOM 800 O O . LEU A 1 100 ? 12.420 -5.704 -15.871 1.00 94.12 100 LEU A O 1
ATOM 804 N N . VAL A 1 101 ? 13.052 -5.568 -13.726 1.00 94.50 101 VAL A N 1
ATOM 805 C CA . VAL A 1 101 ? 13.395 -4.136 -13.768 1.00 94.50 101 VAL A CA 1
ATOM 806 C C . VAL A 1 101 ? 14.460 -3.835 -14.828 1.00 94.50 101 VAL A C 1
ATOM 808 O O . VAL A 1 101 ? 14.348 -2.838 -15.537 1.00 94.50 101 VAL A O 1
ATOM 811 N N . ASP A 1 102 ? 15.460 -4.702 -14.996 1.00 93.38 102 ASP A N 1
ATOM 812 C CA . ASP A 1 102 ? 16.507 -4.545 -16.017 1.00 93.38 102 ASP A CA 1
ATOM 813 C C . ASP A 1 102 ? 15.958 -4.621 -17.460 1.00 93.38 102 ASP A C 1
ATOM 815 O O . ASP A 1 102 ? 16.596 -4.148 -18.409 1.00 93.38 102 ASP A O 1
ATOM 819 N N . ARG A 1 103 ? 14.756 -5.183 -17.633 1.00 92.94 103 ARG A N 1
ATOM 820 C CA . ARG A 1 103 ? 14.033 -5.287 -18.909 1.00 92.94 103 ARG A CA 1
ATOM 821 C C . ARG A 1 103 ? 12.981 -4.204 -19.111 1.00 92.94 103 ARG A C 1
ATOM 823 O O . ARG A 1 103 ? 12.442 -4.117 -20.208 1.00 92.94 103 ARG A O 1
ATOM 830 N N . TRP A 1 104 ? 12.686 -3.392 -18.101 1.00 94.81 104 TRP A N 1
ATOM 831 C CA . TRP A 1 104 ? 11.752 -2.278 -18.238 1.00 94.81 104 TRP A CA 1
ATOM 832 C C . TRP A 1 104 ? 12.291 -1.221 -19.211 1.00 94.81 104 TRP A C 1
ATOM 834 O O . TRP A 1 104 ? 13.497 -0.974 -19.250 1.00 94.81 104 TRP A O 1
ATOM 844 N N . ARG A 1 105 ? 11.410 -0.591 -19.989 1.00 92.31 105 ARG A N 1
ATOM 845 C CA . ARG A 1 105 ? 11.723 0.532 -20.879 1.00 92.31 105 ARG A CA 1
ATOM 846 C C . ARG A 1 105 ? 10.867 1.738 -20.518 1.00 92.31 105 ARG A C 1
ATOM 848 O O . ARG A 1 105 ? 9.660 1.713 -20.765 1.00 92.31 105 ARG A O 1
ATOM 855 N N . PRO A 1 106 ? 11.456 2.788 -19.918 1.00 90.81 106 PRO A N 1
ATOM 856 C CA . PRO A 1 106 ? 10.721 3.999 -19.558 1.00 90.81 106 PRO A CA 1
ATOM 857 C C . PRO A 1 106 ? 10.056 4.712 -20.743 1.00 90.81 106 PRO A C 1
ATOM 859 O O . PRO A 1 106 ? 9.071 5.413 -20.543 1.00 90.81 106 PRO A O 1
ATOM 862 N N . GLU A 1 107 ? 10.571 4.541 -21.961 1.00 88.81 107 GLU A N 1
ATOM 863 C CA . GLU A 1 107 ? 10.085 5.201 -23.177 1.00 88.81 107 GLU A CA 1
ATOM 864 C C . GLU A 1 107 ? 8.720 4.658 -23.612 1.00 88.81 107 GLU A C 1
ATOM 866 O O . GLU A 1 107 ? 7.844 5.427 -24.005 1.00 88.81 107 GLU A O 1
ATOM 871 N N . THR A 1 108 ? 8.529 3.338 -23.523 1.00 90.25 108 THR A N 1
ATOM 872 C CA . THR A 1 108 ? 7.284 2.658 -23.921 1.00 90.25 108 THR A CA 1
ATOM 873 C C . THR A 1 108 ? 6.440 2.208 -22.731 1.00 90.25 108 THR A C 1
ATOM 875 O O . THR A 1 108 ? 5.283 1.850 -22.916 1.00 90.25 108 THR A O 1
ATOM 878 N N . HIS A 1 109 ? 6.982 2.265 -21.511 1.00 93.88 109 HIS A N 1
ATOM 879 C CA . HIS A 1 109 ? 6.379 1.714 -20.294 1.00 93.88 109 HIS A CA 1
ATOM 880 C C . HIS A 1 109 ? 6.037 0.221 -20.421 1.00 93.88 109 HIS A C 1
ATOM 882 O O . HIS A 1 109 ? 4.964 -0.227 -20.019 1.00 93.88 109 HIS A O 1
ATOM 888 N N . THR A 1 110 ? 6.966 -0.554 -20.986 1.00 94.62 110 THR A N 1
ATOM 889 C CA . THR A 1 110 ? 6.835 -2.008 -21.144 1.00 94.62 110 THR A CA 1
ATOM 890 C C . THR A 1 110 ? 8.117 -2.733 -20.732 1.00 94.62 110 THR A C 1
ATOM 892 O O . THR A 1 110 ? 9.207 -2.160 -20.702 1.00 94.62 110 THR A O 1
ATOM 895 N N . PHE A 1 111 ? 8.000 -4.012 -20.395 1.00 94.19 111 PHE A N 1
ATOM 896 C CA . PHE A 1 111 ? 9.113 -4.947 -20.286 1.00 94.19 111 PHE A CA 1
ATOM 897 C C . PHE A 1 111 ? 9.460 -5.522 -21.653 1.00 94.19 111 PHE A C 1
ATOM 899 O O . PHE A 1 111 ? 8.577 -5.908 -22.415 1.00 94.19 111 PHE A O 1
ATOM 906 N N . HIS A 1 112 ? 10.752 -5.630 -21.937 1.00 90.31 112 HIS A N 1
ATOM 907 C CA . HIS A 1 112 ? 11.272 -6.143 -23.199 1.00 90.31 112 HIS A CA 1
ATOM 908 C C . HIS A 1 112 ? 11.898 -7.522 -23.001 1.00 90.31 112 HIS A C 1
ATOM 910 O O . HIS A 1 112 ? 12.949 -7.663 -22.367 1.00 90.31 112 HIS A O 1
ATOM 916 N N . PHE A 1 113 ? 11.260 -8.544 -23.567 1.00 88.69 113 PHE A N 1
ATOM 917 C CA . PHE A 1 113 ? 11.728 -9.927 -23.549 1.00 88.69 113 PHE A CA 1
ATOM 918 C C . PHE A 1 113 ? 12.144 -10.393 -24.952 1.00 88.69 113 PHE A C 1
ATOM 920 O O . PHE A 1 113 ? 11.745 -9.786 -25.945 1.00 88.69 113 PHE A O 1
ATOM 927 N N . PRO A 1 114 ? 12.889 -11.511 -25.077 1.00 85.06 114 PRO A N 1
ATOM 928 C CA . PRO A 1 114 ? 13.226 -12.086 -26.383 1.00 85.06 114 PRO A CA 1
ATOM 929 C C . PRO A 1 114 ? 12.008 -12.436 -27.254 1.00 85.06 114 PRO A C 1
ATOM 931 O O . PRO A 1 114 ? 12.132 -12.520 -28.470 1.00 85.06 114 PRO A O 1
ATOM 934 N N . TRP A 1 115 ? 10.846 -12.653 -26.633 1.00 86.38 115 TRP A N 1
ATOM 935 C CA . TRP A 1 115 ? 9.586 -13.001 -27.294 1.00 86.38 115 TRP A CA 1
ATOM 936 C C . TRP A 1 115 ? 8.628 -11.815 -27.489 1.00 86.38 115 TRP A C 1
ATOM 938 O O . TRP A 1 115 ? 7.525 -12.021 -27.987 1.00 86.38 115 TRP A O 1
ATOM 948 N N . GLY A 1 116 ? 9.015 -10.593 -27.107 1.00 89.31 116 GLY A N 1
ATOM 949 C CA . GLY A 1 116 ? 8.211 -9.387 -27.322 1.00 89.31 116 GLY A CA 1
ATOM 950 C C . GLY A 1 116 ? 8.086 -8.474 -26.103 1.00 89.31 116 GLY A C 1
ATOM 951 O O . GLY A 1 116 ? 8.740 -8.671 -25.075 1.00 89.31 116 GLY A O 1
ATOM 952 N N . GLU A 1 117 ? 7.241 -7.453 -26.249 1.00 93.00 117 GLU A N 1
ATOM 953 C CA . GLU A 1 117 ? 6.911 -6.501 -25.188 1.00 93.00 117 GLU A CA 1
ATOM 954 C C . GLU A 1 117 ? 5.768 -7.019 -24.308 1.00 93.00 117 GLU A C 1
ATOM 956 O O . GLU A 1 117 ? 4.830 -7.654 -24.791 1.00 93.00 117 GLU A O 1
ATOM 961 N N . MET A 1 118 ? 5.829 -6.730 -23.010 1.00 95.00 118 MET A N 1
ATOM 962 C CA . MET A 1 118 ? 4.773 -7.063 -22.053 1.00 95.00 118 MET A CA 1
ATOM 963 C C . MET A 1 118 ? 4.681 -5.978 -20.985 1.00 95.00 118 MET A C 1
ATOM 965 O O . MET A 1 118 ? 5.706 -5.472 -20.542 1.00 95.00 118 MET A O 1
ATOM 969 N N . ALA A 1 119 ? 3.486 -5.636 -20.517 1.00 96.00 119 ALA A N 1
ATOM 970 C CA . ALA A 1 119 ? 3.324 -4.700 -19.409 1.00 96.00 119 ALA A CA 1
ATOM 971 C C . ALA A 1 119 ? 2.137 -5.103 -18.525 1.00 96.00 119 ALA A C 1
ATOM 973 O O . ALA A 1 119 ? 1.144 -5.590 -19.067 1.00 96.00 119 ALA A O 1
ATOM 974 N N . PRO A 1 120 ? 2.202 -4.887 -17.196 1.00 96.81 120 PRO A N 1
ATOM 975 C CA . PRO A 1 120 ? 1.051 -5.093 -16.324 1.00 96.81 120 PRO A CA 1
ATOM 976 C C . PRO A 1 120 ? -0.085 -4.158 -16.734 1.00 96.81 120 PRO A C 1
ATOM 978 O O . PRO A 1 120 ? 0.147 -2.973 -16.967 1.00 96.81 120 PRO A O 1
ATOM 981 N N . THR A 1 121 ? -1.308 -4.658 -16.804 1.00 97.44 121 THR A N 1
ATOM 982 C CA . THR A 1 121 ? -2.490 -3.899 -17.229 1.00 97.44 121 THR A CA 1
ATOM 983 C C . THR A 1 121 ? -3.438 -3.631 -16.061 1.00 97.44 121 THR A C 1
ATOM 985 O O . THR A 1 121 ? -3.310 -4.201 -14.978 1.00 97.44 121 THR A O 1
ATOM 988 N N . LEU A 1 122 ? -4.447 -2.778 -16.275 1.00 97.75 122 LEU A N 1
ATOM 989 C CA . LEU A 1 122 ? -5.533 -2.610 -15.300 1.00 97.75 122 LEU A CA 1
ATOM 990 C C . LEU A 1 122 ? -6.304 -3.919 -15.075 1.00 97.75 122 LEU A C 1
ATOM 992 O O . LEU A 1 122 ? -6.769 -4.169 -13.966 1.00 97.75 122 LEU A O 1
ATOM 996 N N . GLN A 1 123 ? -6.408 -4.766 -16.104 1.00 97.31 123 GLN A N 1
ATOM 997 C CA . GLN A 1 123 ? -7.011 -6.086 -15.969 1.00 97.31 123 GLN A CA 1
ATOM 998 C C . GLN A 1 123 ? -6.206 -6.937 -14.981 1.00 97.31 123 GLN A C 1
ATOM 1000 O O . GLN A 1 123 ? -6.787 -7.449 -14.029 1.00 97.31 123 GLN A O 1
ATOM 1005 N N . ASP A 1 124 ? -4.881 -7.003 -15.128 1.00 97.38 124 ASP A N 1
ATOM 1006 C CA . ASP A 1 124 ? -4.017 -7.751 -14.202 1.00 97.38 124 ASP A CA 1
ATOM 1007 C C . ASP A 1 124 ? -4.151 -7.238 -12.765 1.00 97.38 124 ASP A C 1
ATOM 1009 O O . ASP A 1 124 ? -4.275 -8.028 -11.836 1.00 97.38 124 ASP A O 1
ATOM 1013 N N . VAL A 1 125 ? -4.223 -5.917 -12.569 1.00 97.50 125 VAL A N 1
ATOM 1014 C CA . VAL A 1 125 ? -4.440 -5.325 -11.239 1.00 97.50 125 VAL A CA 1
ATOM 1015 C C . VAL A 1 125 ? -5.765 -5.774 -10.624 1.00 97.50 125 VAL A C 1
ATOM 1017 O O . VAL A 1 125 ? -5.807 -6.141 -9.449 1.00 97.50 125 VAL A O 1
ATOM 1020 N N . SER A 1 126 ? -6.848 -5.761 -11.400 1.00 95.88 126 SER A N 1
ATOM 1021 C CA . SER A 1 126 ? -8.158 -6.189 -10.909 1.00 95.88 126 SER A CA 1
ATOM 1022 C C . SER A 1 126 ? -8.190 -7.687 -10.602 1.00 95.88 126 SER A C 1
ATOM 1024 O O . SER A 1 126 ? -8.706 -8.070 -9.558 1.00 95.88 126 SER A O 1
ATOM 1026 N N . TYR A 1 127 ? -7.599 -8.531 -11.451 1.00 96.19 127 TYR A N 1
ATOM 1027 C CA . TYR A 1 127 ? -7.611 -9.983 -11.255 1.00 96.19 127 TYR A CA 1
ATOM 1028 C C . TYR A 1 127 ? -6.655 -10.457 -10.154 1.00 96.19 127 TYR A C 1
ATOM 1030 O O . TYR A 1 127 ? -7.016 -11.343 -9.383 1.00 96.19 127 TYR A O 1
ATOM 1038 N N . LEU A 1 128 ? -5.450 -9.887 -10.066 1.00 94.94 128 LEU A N 1
ATOM 1039 C CA . LEU A 1 128 ? -4.420 -10.334 -9.122 1.00 94.94 128 LEU A CA 1
ATOM 1040 C C . LEU A 1 128 ? -4.575 -9.699 -7.738 1.00 94.94 128 LEU A C 1
ATOM 1042 O O . LEU A 1 128 ? -4.344 -10.365 -6.733 1.00 94.94 128 LEU A O 1
ATOM 1046 N N . LEU A 1 129 ? -4.953 -8.417 -7.676 1.00 95.88 129 LEU A N 1
ATOM 1047 C CA . LEU A 1 129 ? -5.034 -7.664 -6.418 1.00 95.88 129 LEU A CA 1
ATOM 1048 C C . LEU A 1 129 ? -6.476 -7.399 -5.968 1.00 95.88 129 LEU A C 1
ATOM 1050 O O . LEU A 1 129 ? -6.685 -6.965 -4.836 1.00 95.88 129 LEU A O 1
ATOM 1054 N N . GLY A 1 130 ? -7.471 -7.621 -6.834 1.00 97.12 130 GLY A N 1
ATOM 1055 C CA . GLY A 1 130 ? -8.881 -7.361 -6.529 1.00 97.12 130 GLY A CA 1
ATOM 1056 C C . GLY A 1 130 ? -9.203 -5.885 -6.289 1.00 97.12 130 GLY A C 1
ATOM 1057 O O . GLY A 1 130 ? -10.183 -5.578 -5.616 1.00 97.12 130 GLY A O 1
ATOM 1058 N N . LEU A 1 131 ? -8.375 -4.969 -6.803 1.00 98.12 131 LEU A N 1
ATOM 1059 C CA . LEU A 1 131 ? -8.557 -3.533 -6.601 1.00 98.12 131 LEU A CA 1
ATOM 1060 C C . LEU A 1 131 ? -9.543 -2.926 -7.616 1.00 98.12 131 LEU A C 1
ATOM 1062 O O . LEU A 1 131 ? -9.522 -3.299 -8.794 1.00 98.12 131 LEU A O 1
ATOM 1066 N N . PRO A 1 132 ? -10.361 -1.939 -7.203 1.00 97.38 132 PRO A N 1
ATOM 1067 C CA . PRO A 1 132 ? -11.321 -1.274 -8.076 1.00 97.38 132 PRO A CA 1
ATOM 1068 C C . PRO A 1 132 ? -10.631 -0.430 -9.154 1.00 97.38 132 PRO A C 1
ATOM 1070 O O . PRO A 1 132 ? -9.702 0.336 -8.882 1.00 97.38 132 PRO A O 1
ATOM 1073 N N . LEU A 1 133 ? -11.130 -0.543 -10.387 1.00 96.94 133 LEU A N 1
ATOM 1074 C CA . LEU A 1 133 ? -10.664 0.230 -11.546 1.00 96.94 133 LEU A CA 1
ATOM 1075 C C . LEU A 1 133 ? -11.512 1.482 -11.808 1.00 96.94 133 LEU A C 1
ATOM 1077 O O . LEU A 1 133 ? -11.048 2.411 -12.466 1.00 96.94 133 LEU A O 1
ATOM 1081 N N . ALA A 1 134 ? -12.735 1.533 -11.282 1.00 95.06 134 ALA A N 1
ATOM 1082 C CA . ALA A 1 134 ? -13.643 2.670 -11.406 1.00 95.06 134 ALA A CA 1
ATOM 1083 C C . ALA A 1 134 ? -13.686 3.490 -10.107 1.00 95.06 134 ALA A C 1
ATOM 1085 O O . ALA A 1 134 ? -13.364 2.984 -9.035 1.00 95.06 134 ALA A O 1
ATOM 1086 N N . GLY A 1 135 ? -14.092 4.756 -10.212 1.00 95.75 135 GLY A N 1
ATOM 1087 C CA . GLY A 1 135 ? -14.193 5.688 -9.086 1.00 95.75 135 GLY A CA 1
ATOM 1088 C C . GLY A 1 135 ? -13.305 6.919 -9.255 1.00 95.75 135 GLY A C 1
ATOM 1089 O O . GLY A 1 135 ? -12.687 7.127 -10.300 1.00 95.75 135 GLY A O 1
ATOM 1090 N N . ALA A 1 136 ? -13.249 7.743 -8.213 1.00 96.31 136 ALA A N 1
ATOM 1091 C CA . ALA A 1 136 ? -12.453 8.959 -8.185 1.00 96.31 136 ALA A CA 1
ATOM 1092 C C . ALA A 1 136 ? -10.947 8.667 -8.297 1.00 96.31 136 ALA A C 1
ATOM 1094 O O . ALA A 1 136 ? -10.443 7.647 -7.811 1.00 96.31 136 ALA A O 1
ATOM 1095 N N . ALA A 1 137 ? -10.217 9.589 -8.925 1.00 94.50 137 ALA A N 1
ATOM 1096 C CA . ALA A 1 137 ? -8.763 9.543 -8.971 1.00 94.50 137 ALA A CA 1
ATOM 1097 C C . ALA A 1 137 ? -8.165 9.800 -7.578 1.00 94.50 137 ALA A C 1
ATOM 1099 O O . ALA A 1 137 ? -8.660 10.624 -6.809 1.00 94.50 137 ALA A O 1
ATOM 1100 N N . ILE A 1 138 ? -7.064 9.116 -7.268 1.00 91.06 138 ILE A N 1
ATOM 1101 C CA . ILE A 1 138 ? -6.311 9.314 -6.026 1.00 91.06 138 ILE A CA 1
ATOM 1102 C C . ILE A 1 138 ? -5.237 10.372 -6.290 1.00 91.06 138 ILE A C 1
ATOM 1104 O O . ILE A 1 138 ? -4.072 10.059 -6.526 1.00 91.06 138 ILE A O 1
ATOM 1108 N N . GLY A 1 139 ? -5.659 11.635 -6.326 1.00 82.94 139 GLY A N 1
ATOM 1109 C CA . GLY A 1 139 ? -4.774 12.797 -6.362 1.00 82.94 139 GLY A CA 1
ATOM 1110 C C . GLY A 1 139 ? -5.127 13.867 -7.408 1.00 82.94 139 GLY A C 1
ATOM 1111 O O . GLY A 1 139 ? -5.988 13.632 -8.257 1.00 82.94 139 GLY A O 1
ATOM 1112 N N . PRO A 1 140 ? -4.444 15.032 -7.370 1.00 78.19 140 PRO A N 1
ATOM 1113 C CA . PRO A 1 140 ? -3.388 15.402 -6.417 1.00 78.19 140 PRO A CA 1
ATOM 1114 C C . PRO A 1 140 ? -3.910 15.489 -4.973 1.00 78.19 140 PRO A C 1
ATOM 1116 O O . PRO A 1 140 ? -5.037 15.910 -4.742 1.00 78.19 140 PRO A O 1
ATOM 1119 N N . LEU A 1 141 ? -3.108 15.011 -4.018 1.00 88.06 141 LEU A N 1
ATOM 1120 C CA . LEU A 1 141 ? -3.439 15.011 -2.591 1.00 88.06 141 LEU A CA 1
ATOM 1121 C C . LEU A 1 141 ? -2.588 16.057 -1.868 1.00 88.06 141 LEU A C 1
ATOM 1123 O O . LEU A 1 141 ? -1.409 16.225 -2.192 1.00 88.06 141 LEU A O 1
ATOM 1127 N N . GLU A 1 142 ? -3.164 16.690 -0.854 1.00 89.12 142 GLU A N 1
ATOM 1128 C CA . GLU A 1 142 ? -2.476 17.617 0.042 1.00 89.12 142 GLU A CA 1
ATOM 1129 C C . GLU A 1 142 ? -2.575 17.102 1.476 1.00 89.12 142 GLU A C 1
ATOM 1131 O O . GLU A 1 142 ? -3.606 16.574 1.892 1.00 89.12 142 GLU A O 1
ATOM 1136 N N . ALA A 1 143 ? -1.476 17.204 2.222 1.00 90.50 143 ALA A N 1
ATOM 1137 C CA . ALA A 1 143 ? -1.472 16.830 3.626 1.00 90.50 143 ALA A CA 1
ATOM 1138 C C . ALA A 1 143 ? -2.139 17.948 4.428 1.00 90.50 143 ALA A C 1
ATOM 1140 O O . ALA A 1 143 ? -1.848 19.127 4.220 1.00 90.50 143 ALA A O 1
ATOM 1141 N N . GLU A 1 144 ? -3.008 17.578 5.364 1.00 90.25 144 GLU A N 1
ATOM 1142 C CA . GLU A 1 144 ? -3.674 18.545 6.233 1.00 90.25 144 GLU A CA 1
ATOM 1143 C C . GLU A 1 144 ? -2.649 19.323 7.068 1.00 90.25 144 GLU A C 1
ATOM 1145 O O . GLU A 1 144 ? -1.717 18.755 7.649 1.00 90.25 144 GLU A O 1
ATOM 1150 N N . SER A 1 145 ? -2.831 20.639 7.171 1.00 92.69 145 SER A N 1
ATOM 1151 C CA . SER A 1 145 ? -2.017 21.460 8.064 1.00 92.69 145 SER A CA 1
ATOM 1152 C C . SER A 1 145 ? -2.187 20.979 9.506 1.00 92.69 145 SER A C 1
ATOM 1154 O O . SER A 1 145 ? -3.305 20.938 10.018 1.00 92.69 145 SER A O 1
ATOM 1156 N N . GLY A 1 146 ? -1.086 20.628 10.173 1.00 94.62 146 GLY A N 1
ATOM 1157 C CA . GLY A 1 146 ? -1.136 20.121 11.546 1.00 94.62 146 GLY A CA 1
ATOM 1158 C C . GLY A 1 146 ? -1.631 18.676 11.675 1.00 94.62 146 GLY A C 1
ATOM 1159 O O . GLY A 1 146 ? -2.007 18.282 12.781 1.00 94.62 146 GLY A O 1
ATOM 1160 N N . TRP A 1 147 ? -1.596 17.879 10.594 1.00 95.94 147 TRP A N 1
ATOM 1161 C CA . TRP A 1 147 ? -1.987 16.460 10.601 1.00 95.94 147 TRP A CA 1
ATOM 1162 C C . TRP A 1 147 ? -1.365 15.682 11.769 1.00 95.94 147 TRP A C 1
ATOM 1164 O O . TRP A 1 147 ? -2.035 14.854 12.376 1.00 95.94 147 TRP A O 1
ATOM 1174 N N . GLN A 1 148 ? -0.113 15.981 12.130 1.00 96.38 148 GLN A N 1
ATOM 1175 C CA . GLN A 1 148 ? 0.605 15.284 13.194 1.00 96.38 148 GLN A CA 1
ATOM 1176 C C . GLN A 1 148 ? -0.064 15.493 14.557 1.00 96.38 148 GLN A C 1
ATOM 1178 O O . GLN A 1 148 ? -0.313 14.528 15.278 1.00 96.38 148 GLN A O 1
ATOM 1183 N N . THR A 1 149 ? -0.407 16.738 14.895 1.00 96.50 149 THR A N 1
ATOM 1184 C CA . THR A 1 149 ? -1.112 17.068 16.141 1.00 96.50 149 THR A CA 1
ATOM 1185 C C . THR A 1 149 ? -2.523 16.490 16.138 1.00 96.50 149 THR A C 1
ATOM 1187 O O . THR A 1 149 ? -2.937 15.887 17.125 1.00 96.50 149 THR A O 1
ATOM 1190 N N . ALA A 1 150 ? -3.251 16.612 15.023 1.00 96.50 150 ALA A N 1
ATOM 1191 C CA . ALA A 1 150 ? -4.601 16.065 14.903 1.00 96.50 150 ALA A CA 1
ATOM 1192 C C . ALA A 1 150 ? -4.616 14.537 15.086 1.00 96.50 150 ALA A C 1
ATOM 1194 O O . ALA A 1 150 ? -5.430 14.001 15.842 1.00 96.50 150 ALA A O 1
ATOM 1195 N N . MET A 1 151 ? -3.671 13.841 14.449 1.00 97.12 151 MET A N 1
ATOM 1196 C CA . MET A 1 151 ? -3.503 12.397 14.566 1.00 97.12 151 MET A CA 1
ATOM 1197 C C . MET A 1 151 ? -3.101 12.000 15.992 1.00 97.12 151 MET A C 1
ATOM 1199 O O . MET A 1 151 ? -3.738 11.130 16.577 1.00 97.12 151 MET A O 1
ATOM 1203 N N . GLN A 1 152 ? -2.122 12.680 16.597 1.00 97.31 152 GLN A N 1
ATOM 1204 C CA . GLN A 1 152 ? -1.719 12.466 17.992 1.00 97.31 152 GLN A CA 1
ATOM 1205 C C . GLN A 1 152 ? -2.919 12.522 18.941 1.00 97.31 152 GLN A C 1
ATOM 1207 O O . GLN A 1 152 ? -3.148 11.589 19.710 1.00 97.31 152 GLN A O 1
ATOM 1212 N N . THR A 1 153 ? -3.685 13.614 18.889 1.00 97.56 153 THR A N 1
ATOM 1213 C CA . THR A 1 153 ? -4.834 13.836 19.771 1.00 97.56 153 THR A CA 1
ATOM 1214 C C . THR A 1 153 ? -5.893 12.757 19.576 1.00 97.56 153 THR A C 1
ATOM 1216 O O . THR A 1 153 ? -6.372 12.182 20.552 1.00 97.56 153 THR A O 1
ATOM 1219 N N . ARG A 1 154 ? -6.230 12.441 18.320 1.00 96.69 154 ARG A N 1
ATOM 1220 C CA . ARG A 1 154 ? -7.271 11.462 17.992 1.00 96.69 154 ARG A CA 1
ATOM 1221 C C . ARG A 1 154 ? -6.892 10.040 18.410 1.00 96.69 154 ARG A C 1
ATOM 1223 O O . ARG A 1 154 ? -7.740 9.310 18.909 1.00 96.69 154 ARG A O 1
ATOM 1230 N N . PHE A 1 155 ? -5.633 9.643 18.237 1.00 98.12 155 PHE A N 1
ATOM 1231 C CA . PHE A 1 155 ? -5.175 8.302 18.609 1.00 98.12 155 PHE A CA 1
ATOM 1232 C C . PHE A 1 155 ? -4.969 8.147 20.122 1.00 98.12 155 PHE A C 1
ATOM 1234 O O . PHE A 1 155 ? -5.337 7.109 20.667 1.00 98.12 155 PHE A O 1
ATOM 1241 N N . LEU A 1 156 ? -4.473 9.178 20.819 1.00 97.62 156 LEU A N 1
ATOM 1242 C CA . LEU A 1 156 ? -4.378 9.161 22.286 1.00 97.62 156 LEU A CA 1
ATOM 1243 C C . LEU A 1 156 ? -5.745 9.092 22.970 1.00 97.62 156 LEU A C 1
ATOM 1245 O O . LEU A 1 156 ? -5.856 8.492 24.035 1.00 97.62 156 LEU A O 1
ATOM 1249 N N . ALA A 1 157 ? -6.783 9.681 22.369 1.00 97.56 157 ALA A N 1
ATOM 1250 C CA . ALA A 1 157 ? -8.138 9.591 22.905 1.00 97.56 157 ALA A CA 1
ATOM 1251 C C . ALA A 1 157 ? -8.652 8.139 22.963 1.00 97.56 157 ALA A C 1
ATOM 1253 O O . ALA A 1 157 ? -9.370 7.792 23.896 1.00 97.56 157 ALA A O 1
ATOM 1254 N N . ALA A 1 158 ? -8.267 7.288 22.004 1.00 97.00 158 ALA A N 1
ATOM 1255 C CA . ALA A 1 158 ? -8.645 5.872 21.988 1.00 97.00 158 ALA A CA 1
ATOM 1256 C C . ALA A 1 158 ? -7.655 4.968 22.739 1.00 97.00 158 ALA A C 1
ATOM 1258 O O . ALA A 1 158 ? -8.052 3.964 23.325 1.00 97.00 158 ALA A O 1
ATOM 1259 N N . VAL A 1 159 ? -6.360 5.301 22.712 1.00 97.12 159 VAL A N 1
ATOM 1260 C CA . VAL A 1 159 ? -5.293 4.527 23.364 1.00 97.12 159 VAL A CA 1
ATOM 1261 C C . VAL A 1 159 ? -4.425 5.472 24.204 1.00 97.12 159 VAL A C 1
ATOM 1263 O O . VAL A 1 159 ? -3.375 5.926 23.742 1.00 97.12 159 VAL A O 1
ATOM 1266 N N . PRO A 1 160 ? -4.826 5.767 25.457 1.00 96.69 160 PRO A N 1
ATOM 1267 C CA . PRO A 1 160 ? -4.126 6.734 26.311 1.00 96.69 160 PRO A CA 1
ATOM 1268 C C . PRO A 1 160 ? -2.679 6.357 26.653 1.00 96.69 160 PRO A C 1
ATOM 1270 O O . PRO A 1 160 ? -1.887 7.212 27.040 1.00 96.69 160 PRO A O 1
ATOM 1273 N N . THR A 1 161 ? -2.324 5.077 26.521 1.00 94.50 161 THR A N 1
ATOM 1274 C CA . THR A 1 161 ? -0.981 4.541 26.784 1.00 94.50 161 THR A CA 1
ATOM 1275 C C . THR A 1 161 ? -0.037 4.634 25.581 1.00 94.50 161 THR A C 1
ATOM 1277 O O . THR A 1 161 ? 1.143 4.299 25.710 1.00 94.50 161 THR A O 1
ATOM 1280 N N . ALA A 1 162 ? -0.520 5.069 24.411 1.00 94.81 162 ALA A N 1
ATOM 1281 C CA . ALA A 1 162 ? 0.296 5.159 23.206 1.00 94.81 162 ALA A CA 1
ATOM 1282 C C . ALA A 1 162 ? 1.386 6.232 23.338 1.00 94.81 162 ALA A C 1
ATOM 1284 O O . ALA A 1 162 ? 1.197 7.296 23.931 1.00 94.81 162 ALA A O 1
ATOM 1285 N N . ARG A 1 163 ? 2.553 5.971 22.746 1.00 94.69 163 ARG A N 1
ATOM 1286 C CA . ARG A 1 163 ? 3.657 6.938 22.724 1.00 94.69 163 ARG A CA 1
ATOM 1287 C C . ARG A 1 163 ? 3.345 8.108 21.794 1.00 94.69 163 ARG A C 1
ATOM 1289 O O . ARG A 1 163 ? 2.566 7.983 20.847 1.00 94.69 163 ARG A O 1
ATOM 1296 N N . ALA A 1 164 ? 4.020 9.230 22.030 1.00 95.38 164 ALA A N 1
ATOM 1297 C CA . ALA A 1 164 ? 3.962 10.380 21.139 1.00 95.38 164 ALA A CA 1
ATOM 1298 C C . ALA A 1 164 ? 4.429 10.029 19.717 1.00 95.38 164 ALA A C 1
ATOM 1300 O O . ALA A 1 164 ? 5.352 9.235 19.526 1.00 95.38 164 ALA A O 1
ATOM 1301 N N . ILE A 1 165 ? 3.760 10.625 18.739 1.00 95.69 165 ILE A N 1
ATOM 1302 C CA . ILE A 1 165 ? 4.082 10.575 17.326 1.00 95.69 165 ILE A CA 1
ATOM 1303 C C . ILE A 1 165 ? 5.391 11.312 17.099 1.00 95.69 165 ILE A C 1
ATOM 1305 O O . ILE A 1 165 ? 5.643 12.385 17.656 1.00 95.69 165 ILE A O 1
ATOM 1309 N N . ASP A 1 166 ? 6.239 10.707 16.283 1.00 93.94 166 ASP A N 1
ATOM 1310 C CA . ASP A 1 166 ? 7.501 11.314 15.908 1.00 93.94 166 ASP A CA 1
ATOM 1311 C C . ASP A 1 166 ? 7.269 12.548 15.025 1.00 93.94 166 ASP A C 1
ATOM 1313 O O . ASP A 1 166 ? 6.325 12.601 14.237 1.00 93.94 166 ASP A O 1
ATOM 1317 N N . ASN A 1 167 ? 8.163 13.530 15.142 1.00 93.12 167 ASN A N 1
ATOM 1318 C CA . ASN A 1 167 ? 8.177 14.700 14.272 1.00 93.12 167 ASN A CA 1
ATOM 1319 C C . ASN A 1 167 ? 8.866 14.367 12.947 1.00 93.12 167 ASN A C 1
ATOM 1321 O O . ASN A 1 167 ? 10.095 14.413 12.860 1.00 93.12 167 ASN A O 1
ATOM 1325 N N . ASP A 1 168 ? 8.073 14.019 11.936 1.00 93.25 168 ASP A N 1
ATOM 1326 C CA . ASP A 1 168 ? 8.546 13.720 10.587 1.00 93.25 168 ASP A CA 1
ATOM 1327 C C . ASP A 1 168 ? 7.660 14.435 9.554 1.00 93.25 168 ASP A C 1
ATOM 1329 O O . ASP A 1 168 ? 6.448 14.239 9.565 1.00 93.25 168 ASP A O 1
ATOM 1333 N N . PRO A 1 169 ? 8.220 15.265 8.655 1.00 91.62 169 PRO A N 1
ATOM 1334 C CA . PRO A 1 169 ? 7.429 16.036 7.699 1.00 91.62 169 PRO A CA 1
ATOM 1335 C C 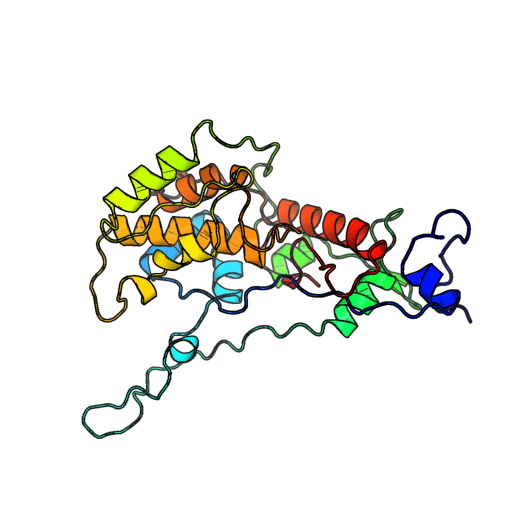. PRO A 1 169 ? 6.787 15.188 6.589 1.00 91.62 169 PRO A C 1
ATOM 1337 O O . PRO A 1 169 ? 5.870 15.678 5.932 1.00 91.62 169 PRO A O 1
ATOM 1340 N N . HIS A 1 170 ? 7.261 13.959 6.337 1.00 94.81 170 HIS A N 1
ATOM 1341 C CA . HIS A 1 170 ? 6.696 13.079 5.304 1.00 94.81 170 HIS A CA 1
ATOM 1342 C C . HIS A 1 170 ? 5.406 12.408 5.776 1.00 94.81 170 HIS A C 1
ATOM 1344 O O . HIS A 1 170 ? 4.454 12.334 5.003 1.00 94.81 170 HIS A O 1
ATOM 1350 N N . GLY A 1 171 ? 5.353 11.968 7.035 1.00 96.44 171 GLY A N 1
ATOM 1351 C CA . GLY A 1 171 ? 4.161 11.368 7.628 1.00 96.44 171 GLY A CA 1
ATOM 1352 C C . GLY A 1 171 ? 4.452 10.414 8.790 1.00 96.44 171 GLY A C 1
ATOM 1353 O O . GLY A 1 171 ? 5.594 10.317 9.248 1.00 96.44 171 GLY A O 1
ATOM 1354 N N . PRO A 1 172 ? 3.431 9.712 9.317 1.00 96.56 172 PRO A N 1
ATOM 1355 C CA . PRO A 1 172 ? 3.579 8.894 10.513 1.00 96.56 172 PRO A CA 1
ATOM 1356 C C . PRO A 1 172 ? 4.512 7.707 10.267 1.00 96.56 172 PRO A C 1
ATOM 1358 O O . PRO A 1 172 ? 4.454 7.030 9.235 1.00 96.56 172 PRO A O 1
ATOM 1361 N N . LEU A 1 173 ? 5.361 7.407 11.252 1.00 95.75 173 LEU A N 1
ATOM 1362 C CA . LEU A 1 173 ? 6.248 6.253 11.173 1.00 95.75 173 LEU A CA 1
ATOM 1363 C C . LEU A 1 173 ? 5.470 4.949 11.355 1.00 95.75 173 LEU A C 1
ATOM 1365 O O . LEU A 1 173 ? 4.646 4.816 12.259 1.00 95.75 173 LEU A O 1
ATOM 1369 N N . PHE A 1 174 ? 5.832 3.915 10.594 1.00 93.62 174 PHE A N 1
ATOM 1370 C CA . PHE A 1 174 ? 5.236 2.582 10.744 1.00 93.62 174 PHE A CA 1
ATOM 1371 C C . PHE A 1 174 ? 5.460 1.985 12.139 1.00 93.62 174 PHE A C 1
ATOM 1373 O O . PHE A 1 174 ? 4.603 1.260 12.631 1.00 93.62 174 PHE A O 1
ATOM 1380 N N . ARG A 1 175 ? 6.588 2.309 12.791 1.00 92.69 175 ARG A N 1
ATOM 1381 C CA . ARG A 1 175 ? 6.855 1.905 14.186 1.00 92.69 175 ARG A CA 1
ATOM 1382 C C . ARG A 1 175 ? 5.917 2.568 15.198 1.00 92.69 175 ARG A C 1
ATOM 1384 O O . ARG A 1 175 ? 5.735 2.049 16.290 1.00 92.69 175 ARG A O 1
ATOM 1391 N N . TRP A 1 176 ? 5.384 3.741 14.863 1.00 95.12 176 TRP A N 1
ATOM 1392 C CA . TRP A 1 176 ? 4.416 4.428 15.703 1.00 95.12 176 TRP A CA 1
ATOM 1393 C C . TRP A 1 176 ? 3.025 3.841 15.454 1.00 95.12 176 TRP A C 1
ATOM 1395 O O . TRP A 1 176 ? 2.343 3.494 16.415 1.00 95.12 176 TRP A O 1
ATOM 1405 N N . LEU A 1 177 ? 2.670 3.613 14.180 1.00 95.88 177 LEU A N 1
ATOM 1406 C CA . LEU A 1 177 ? 1.425 2.949 13.778 1.00 95.88 177 LEU A CA 1
ATOM 1407 C C . LEU A 1 177 ? 1.285 1.542 14.372 1.00 95.88 177 LEU A C 1
ATOM 1409 O O . LEU A 1 177 ? 0.185 1.149 14.744 1.00 95.88 177 LEU A O 1
ATOM 1413 N N . SER A 1 178 ? 2.382 0.786 14.503 1.00 93.00 178 SER A N 1
ATOM 1414 C CA . SER A 1 178 ? 2.335 -0.590 15.015 1.00 93.00 178 SER A CA 1
ATOM 1415 C C . SER A 1 178 ? 1.798 -0.709 16.442 1.00 93.00 178 SER A C 1
ATOM 1417 O O . SER A 1 178 ? 1.313 -1.772 16.800 1.00 93.00 178 SER A O 1
ATOM 1419 N N . GLN A 1 179 ? 1.824 0.368 17.236 1.00 94.06 179 GLN A N 1
ATOM 1420 C CA . GLN A 1 179 ? 1.211 0.395 18.573 1.00 94.06 179 GLN A CA 1
ATOM 1421 C C . GLN A 1 179 ? -0.308 0.182 18.530 1.00 94.06 179 GLN A C 1
ATOM 1423 O O . GLN A 1 179 ? -0.894 -0.237 19.521 1.00 94.06 179 GLN A O 1
ATOM 1428 N N . PHE A 1 180 ? -0.937 0.471 17.389 1.00 96.31 180 PHE A N 1
ATOM 1429 C CA . PHE A 1 180 ? -2.377 0.363 17.188 1.00 96.31 180 PHE A CA 1
ATOM 1430 C C . PHE A 1 180 ? -2.770 -0.913 16.447 1.00 96.31 180 PHE A C 1
ATOM 1432 O O . PHE A 1 180 ? -3.913 -1.027 16.032 1.00 96.31 180 PHE A O 1
ATOM 1439 N N . GLN A 1 181 ? -1.868 -1.878 16.253 1.00 93.75 181 GLN A N 1
ATOM 1440 C CA . GLN A 1 181 ? -2.270 -3.213 15.800 1.00 93.75 181 GLN A CA 1
ATOM 1441 C C . GLN A 1 181 ? -3.201 -3.846 16.833 1.00 93.75 181 GLN A C 1
ATOM 1443 O O . GLN A 1 181 ? -2.896 -3.787 18.019 1.00 93.75 181 GLN A O 1
ATOM 1448 N N . ILE A 1 182 ? -4.269 -4.522 16.406 1.00 92.00 182 ILE A N 1
ATOM 1449 C CA . ILE A 1 182 ? -5.198 -5.200 17.331 1.00 92.00 182 ILE A CA 1
ATOM 1450 C C . ILE A 1 182 ? -4.488 -6.131 18.315 1.00 92.00 182 ILE A C 1
ATOM 1452 O O . ILE A 1 182 ? -4.799 -6.114 19.501 1.00 92.00 182 ILE A O 1
ATOM 1456 N N . VAL A 1 183 ? -3.461 -6.851 17.858 1.00 87.69 183 VAL A N 1
ATOM 1457 C CA . VAL A 1 183 ? -2.644 -7.727 18.711 1.00 87.69 183 VAL A CA 1
ATOM 1458 C C . VAL A 1 183 ? -1.853 -6.919 19.747 1.00 87.69 183 VAL A C 1
ATOM 1460 O O . VAL A 1 183 ? -1.789 -7.290 20.911 1.00 87.69 183 VAL A O 1
ATOM 1463 N N . SER A 1 184 ? -1.313 -5.755 19.365 1.00 89.25 184 SER A N 1
ATOM 1464 C CA . SER A 1 184 ? -0.636 -4.845 20.307 1.00 89.25 184 SER A CA 1
ATOM 1465 C C . SER A 1 184 ? -1.593 -4.211 21.322 1.00 89.25 184 SER A C 1
ATOM 1467 O O . SER A 1 184 ? -1.149 -3.755 22.372 1.00 89.25 184 SER A O 1
ATOM 1469 N N . LEU A 1 185 ? -2.895 -4.192 21.023 1.00 91.75 185 LEU A N 1
ATOM 1470 C CA . LEU A 1 185 ? -3.949 -3.741 21.930 1.00 91.75 185 LEU A CA 1
ATOM 1471 C C . LEU A 1 185 ? -4.512 -4.875 22.808 1.00 91.75 185 LEU A C 1
ATOM 1473 O O . LEU A 1 185 ? -5.344 -4.602 23.670 1.00 91.75 185 LEU A O 1
ATOM 1477 N N . GLY A 1 186 ? -4.046 -6.116 22.622 1.00 87.19 186 GLY A N 1
ATOM 1478 C CA . GLY A 1 186 ? -4.419 -7.280 23.430 1.00 87.19 186 GLY A CA 1
ATOM 1479 C C . GLY A 1 186 ? -5.444 -8.223 22.795 1.00 87.19 186 GLY A C 1
ATOM 1480 O O . GLY A 1 186 ? -5.910 -9.127 23.473 1.00 87.19 186 GLY A O 1
ATOM 1481 N N . TYR A 1 187 ? -5.819 -8.048 21.525 1.00 87.06 187 TYR A N 1
ATOM 1482 C CA . TYR A 1 187 ? -6.696 -9.001 20.829 1.00 87.06 187 TYR A CA 1
ATOM 1483 C C . TYR A 1 187 ? -5.976 -10.345 20.571 1.00 87.06 187 TYR A C 1
ATOM 1485 O O . TYR A 1 187 ? -4.824 -10.308 20.124 1.00 87.06 187 TYR A O 1
ATOM 1493 N N . PRO A 1 188 ? -6.639 -11.513 20.737 1.00 89.50 188 PRO A N 1
ATOM 1494 C CA . PRO A 1 188 ? -8.067 -11.701 21.037 1.00 89.50 188 PRO A CA 1
ATOM 1495 C C . PRO A 1 188 ? -8.432 -11.734 22.530 1.00 89.50 188 PRO A C 1
ATOM 1497 O O . PRO A 1 188 ? -9.617 -11.774 22.852 1.00 89.50 188 PRO A O 1
ATOM 1500 N N . ASP A 1 189 ? -7.451 -11.691 23.431 1.00 87.44 189 ASP A N 1
ATOM 1501 C CA . ASP A 1 189 ? -7.658 -11.867 24.878 1.00 87.44 189 ASP A CA 1
ATOM 1502 C C . ASP A 1 189 ? -8.389 -10.689 25.539 1.00 87.44 189 ASP A C 1
ATOM 1504 O O . ASP A 1 189 ? -9.037 -10.830 26.578 1.00 87.44 189 ASP A O 1
ATOM 1508 N N . VAL A 1 190 ? -8.286 -9.505 24.935 1.00 88.50 190 VAL A N 1
ATOM 1509 C CA . VAL A 1 190 ? -8.887 -8.261 25.409 1.00 88.50 190 VAL A CA 1
ATOM 1510 C C . VAL A 1 190 ? -9.970 -7.808 24.442 1.00 88.50 190 VAL A C 1
ATOM 1512 O O . VAL A 1 190 ? -9.729 -7.606 23.249 1.00 88.50 190 VAL A O 1
ATOM 1515 N N . GLN A 1 191 ? -11.166 -7.563 24.979 1.00 92.19 191 GLN A N 1
ATOM 1516 C CA . GLN A 1 191 ? -12.232 -6.916 24.226 1.00 92.19 191 GLN A CA 1
ATOM 1517 C C . GLN A 1 191 ? -11.877 -5.445 23.975 1.00 92.19 191 GLN A C 1
ATOM 1519 O O . GLN A 1 191 ? -11.794 -4.640 24.904 1.00 92.19 191 GLN A O 1
ATOM 1524 N N . LEU A 1 192 ? -11.687 -5.095 22.704 1.00 95.31 192 LEU A N 1
ATOM 1525 C CA . LEU A 1 192 ? -11.373 -3.733 22.285 1.00 95.31 192 LEU A CA 1
ATOM 1526 C C . LEU A 1 192 ? -12.641 -2.874 22.204 1.00 95.31 192 LEU A C 1
ATOM 1528 O O . LEU A 1 192 ? -13.689 -3.324 21.742 1.00 95.31 192 LEU A O 1
ATOM 1532 N N . SER A 1 193 ? -12.531 -1.614 22.621 1.00 97.25 193 SER A N 1
ATOM 1533 C CA . SER A 1 193 ? -13.573 -0.603 22.394 1.00 97.25 193 SER A CA 1
ATOM 1534 C C . SER A 1 193 ? -13.692 -0.225 20.912 1.00 97.25 193 SER A C 1
ATOM 1536 O O . SER A 1 193 ? -12.728 -0.344 20.154 1.00 97.25 193 SER A O 1
ATOM 1538 N N . GLU A 1 194 ? -14.844 0.313 20.505 1.00 96.31 194 GLU A N 1
ATOM 1539 C CA . GLU A 1 194 ? -15.065 0.795 19.130 1.00 96.31 194 GLU A CA 1
ATOM 1540 C C . GLU A 1 194 ? -14.006 1.820 18.707 1.00 96.31 194 GLU A C 1
ATOM 1542 O O . GLU A 1 194 ? -13.365 1.660 17.671 1.00 96.31 194 GLU A O 1
ATOM 1547 N N . ALA A 1 195 ? -13.707 2.797 19.570 1.00 97.19 195 ALA A N 1
ATOM 1548 C CA . ALA A 1 195 ? -12.674 3.793 19.299 1.00 97.19 195 ALA A CA 1
ATOM 1549 C C . ALA A 1 195 ? -11.298 3.153 19.032 1.00 97.19 195 ALA A C 1
ATOM 1551 O O . ALA A 1 195 ? -10.575 3.589 18.136 1.00 97.19 195 ALA A O 1
ATOM 1552 N N . GLN A 1 196 ? -10.924 2.105 19.775 1.00 98.06 196 GLN A N 1
ATOM 1553 C CA . GLN A 1 196 ? -9.674 1.374 19.544 1.00 98.06 196 GLN A CA 1
ATOM 1554 C C . GLN A 1 196 ? -9.691 0.615 18.215 1.00 98.06 196 GLN A C 1
ATOM 1556 O O . GLN A 1 196 ? -8.700 0.655 17.484 1.00 98.06 196 GLN A O 1
ATOM 1561 N N . ILE A 1 197 ? -10.808 -0.036 17.881 1.00 97.69 197 ILE A N 1
ATOM 1562 C CA . ILE A 1 197 ? -10.995 -0.757 16.615 1.00 97.69 197 ILE A CA 1
ATOM 1563 C C . ILE A 1 197 ? -10.880 0.206 15.428 1.00 97.69 197 ILE A C 1
ATOM 1565 O O . ILE A 1 197 ? -10.196 -0.116 14.455 1.00 97.69 197 ILE A O 1
ATOM 1569 N N . ASP A 1 198 ? -11.478 1.394 15.521 1.00 97.81 198 ASP A N 1
ATOM 1570 C CA . ASP A 1 198 ? -11.459 2.405 14.460 1.00 97.81 198 ASP A CA 1
ATOM 1571 C C . ASP A 1 198 ? -10.058 2.981 14.252 1.00 97.81 198 ASP A C 1
ATOM 1573 O O . ASP A 1 198 ? -9.579 3.095 13.122 1.00 97.81 198 ASP A O 1
ATOM 1577 N N . ARG A 1 199 ? -9.350 3.309 15.342 1.00 98.06 199 ARG A N 1
ATOM 1578 C CA . ARG A 1 199 ? -7.951 3.764 15.255 1.00 98.06 199 ARG A CA 1
ATOM 1579 C C . ARG A 1 199 ? -7.031 2.672 14.722 1.00 98.06 199 ARG A C 1
ATOM 1581 O O . ARG A 1 199 ? -6.104 2.970 13.968 1.00 98.06 199 ARG A O 1
ATOM 1588 N N . SER A 1 200 ? -7.293 1.420 15.084 1.00 98.31 200 SER A N 1
ATOM 1589 C CA . SER A 1 200 ? -6.552 0.275 14.569 1.00 98.31 200 SER A CA 1
ATOM 1590 C C . SER A 1 200 ? -6.766 0.089 13.064 1.00 98.31 200 SER A C 1
ATOM 1592 O O . SER A 1 200 ? -5.789 -0.078 12.332 1.00 98.31 200 SER A O 1
ATOM 1594 N N . LEU A 1 201 ? -8.005 0.235 12.576 1.00 98.69 201 LEU A N 1
ATOM 1595 C CA . LEU A 1 201 ? -8.316 0.212 11.145 1.00 98.69 201 LEU A CA 1
ATOM 1596 C C . LEU A 1 201 ? -7.631 1.357 10.390 1.00 98.69 201 LEU A C 1
ATOM 1598 O O . LEU A 1 201 ? -7.014 1.123 9.352 1.00 98.69 201 LEU A O 1
ATOM 1602 N N . GLU A 1 202 ? -7.682 2.585 10.911 1.00 98.62 202 GLU A N 1
ATOM 1603 C CA . GLU A 1 202 ? -7.002 3.723 10.280 1.00 98.62 202 GLU A CA 1
ATOM 1604 C C . GLU A 1 202 ? -5.489 3.477 10.165 1.00 98.62 202 GLU A C 1
ATOM 1606 O O . GLU A 1 202 ? -4.894 3.686 9.103 1.00 98.62 202 GLU A O 1
ATOM 1611 N N . ALA A 1 203 ? -4.864 2.965 11.232 1.00 98.50 203 ALA A N 1
ATOM 1612 C CA . ALA A 1 203 ? -3.451 2.601 11.219 1.00 98.50 203 ALA A CA 1
ATOM 1613 C C . ALA A 1 203 ? -3.147 1.453 10.241 1.00 98.50 203 ALA A C 1
ATOM 1615 O O . ALA A 1 203 ? -2.124 1.500 9.552 1.00 98.50 203 ALA A O 1
ATOM 1616 N N . TYR A 1 204 ? -4.034 0.458 10.143 1.00 98.50 204 TYR A N 1
ATOM 1617 C CA . TYR A 1 204 ? -3.920 -0.644 9.190 1.00 98.50 204 TYR A CA 1
ATOM 1618 C C . TYR A 1 204 ? -3.972 -0.149 7.743 1.00 98.50 204 TYR A C 1
ATOM 1620 O O . TYR A 1 204 ? -3.124 -0.531 6.941 1.00 98.50 204 TYR A O 1
ATOM 1628 N N . ILE A 1 205 ? -4.916 0.730 7.400 1.00 98.62 205 ILE A N 1
ATOM 1629 C CA . ILE A 1 205 ? -5.054 1.262 6.036 1.00 98.62 205 ILE A CA 1
ATOM 1630 C C . ILE A 1 205 ? -3.821 2.086 5.656 1.00 98.62 205 ILE A C 1
ATOM 1632 O O . ILE A 1 205 ? -3.278 1.925 4.563 1.00 98.62 205 ILE A O 1
ATOM 1636 N N . LEU A 1 206 ? -3.317 2.912 6.575 1.00 98.31 206 LEU A N 1
ATOM 1637 C CA . LEU A 1 206 ? -2.061 3.641 6.393 1.00 98.31 206 LEU A CA 1
ATOM 1638 C C . LEU A 1 206 ? -0.862 2.702 6.198 1.00 98.31 206 LEU A C 1
ATOM 1640 O O . LEU A 1 206 ? -0.024 2.925 5.318 1.00 98.31 206 LEU A O 1
ATOM 1644 N N . TRP A 1 207 ? -0.786 1.622 6.976 1.00 97.12 207 TRP A N 1
ATOM 1645 C CA . TRP A 1 207 ? 0.215 0.580 6.770 1.00 97.12 207 TRP A CA 1
ATOM 1646 C C . TRP A 1 207 ? 0.064 -0.085 5.393 1.00 97.12 207 TRP A C 1
ATOM 1648 O O . TRP A 1 207 ? 1.053 -0.178 4.669 1.00 97.12 207 TRP A O 1
ATOM 1658 N N . LEU A 1 208 ? -1.150 -0.474 4.990 1.00 97.31 208 LEU A N 1
ATOM 1659 C CA . LEU A 1 208 ? -1.443 -1.120 3.707 1.00 97.31 208 LEU A CA 1
ATOM 1660 C C . LEU A 1 208 ? -1.037 -0.218 2.536 1.00 97.31 208 LEU A C 1
ATOM 1662 O O . LEU A 1 208 ? -0.363 -0.655 1.597 1.00 97.31 208 LEU A O 1
ATOM 1666 N N . PHE A 1 209 ? -1.367 1.068 2.622 1.00 97.19 209 PHE A N 1
ATOM 1667 C CA . PHE A 1 209 ? -0.966 2.053 1.631 1.00 97.19 209 PHE A CA 1
ATOM 1668 C C . PHE A 1 209 ? 0.555 2.182 1.532 1.00 97.19 209 PHE A C 1
ATOM 1670 O O . PHE A 1 209 ? 1.101 2.054 0.440 1.00 97.19 209 PHE A O 1
ATOM 1677 N N . GLY A 1 210 ? 1.257 2.385 2.646 1.00 94.75 210 GLY A N 1
ATOM 1678 C CA . GLY A 1 210 ? 2.696 2.656 2.622 1.00 94.75 210 GLY A CA 1
ATOM 1679 C C . GLY A 1 210 ? 3.601 1.422 2.484 1.00 94.75 210 GLY A C 1
ATOM 1680 O O . GLY A 1 210 ? 4.752 1.550 2.058 1.00 94.75 210 GLY A O 1
ATOM 1681 N N . LYS A 1 211 ? 3.123 0.224 2.844 1.00 92.44 211 LYS A N 1
ATOM 1682 C CA . LYS A 1 211 ? 3.896 -1.032 2.777 1.00 92.44 211 LYS A CA 1
ATOM 1683 C C . LYS A 1 211 ? 3.547 -1.931 1.608 1.00 92.44 211 LYS A C 1
ATOM 1685 O O . LYS A 1 211 ? 4.392 -2.745 1.234 1.00 92.44 211 LYS A O 1
ATOM 1690 N N . THR A 1 212 ? 2.370 -1.763 1.018 1.00 93.00 212 THR A N 1
ATOM 1691 C CA . THR A 1 212 ? 1.881 -2.685 -0.008 1.00 93.00 212 THR A CA 1
ATOM 1692 C C . THR A 1 212 ? 1.544 -1.968 -1.309 1.00 93.00 212 THR A C 1
ATOM 1694 O O . THR A 1 212 ? 2.048 -2.363 -2.357 1.00 93.00 212 THR A O 1
ATOM 1697 N N . MET A 1 213 ? 0.729 -0.911 -1.270 1.00 95.38 213 MET A N 1
ATOM 1698 C CA . MET A 1 213 ? 0.172 -0.296 -2.488 1.00 95.38 213 MET A CA 1
ATOM 1699 C C . MET A 1 213 ? 1.077 0.775 -3.107 1.00 95.38 213 MET A C 1
ATOM 1701 O O . MET A 1 213 ? 1.289 0.804 -4.318 1.00 95.38 213 MET A O 1
ATOM 1705 N N . PHE A 1 214 ? 1.609 1.659 -2.271 1.00 94.50 214 PHE A N 1
ATOM 1706 C CA . PHE A 1 214 ? 2.351 2.855 -2.657 1.00 94.50 214 PHE A CA 1
ATOM 1707 C C . PHE A 1 214 ? 3.694 2.879 -1.933 1.00 94.50 214 PHE A C 1
ATOM 1709 O O . PHE A 1 214 ? 4.044 3.859 -1.282 1.00 94.50 214 PHE A O 1
ATOM 1716 N N . THR A 1 215 ? 4.446 1.777 -1.993 1.00 92.69 215 THR A N 1
ATOM 1717 C CA . THR A 1 215 ? 5.759 1.742 -1.342 1.00 92.69 215 THR A CA 1
ATOM 1718 C C . THR A 1 215 ? 6.652 2.833 -1.916 1.00 92.69 215 THR A C 1
ATOM 1720 O O . THR A 1 215 ? 6.690 3.034 -3.129 1.00 92.69 215 THR A O 1
ATOM 1723 N N . GLU A 1 216 ? 7.380 3.539 -1.054 1.00 89.94 216 GLU A N 1
ATOM 1724 C CA . GLU A 1 216 ? 8.280 4.626 -1.440 1.00 89.94 216 GLU A CA 1
ATOM 1725 C C . GLU A 1 216 ? 9.697 4.407 -0.886 1.00 89.94 216 GLU A C 1
ATOM 1727 O O . GLU A 1 216 ? 9.993 3.446 -0.170 1.00 89.94 216 GLU A O 1
ATOM 1732 N N . ASN A 1 217 ? 10.609 5.327 -1.211 1.00 85.56 217 ASN A N 1
ATOM 1733 C CA . ASN A 1 217 ? 11.958 5.335 -0.639 1.00 85.56 217 ASN A CA 1
ATOM 1734 C C . ASN A 1 217 ? 11.974 5.727 0.846 1.00 85.56 217 ASN A C 1
ATOM 1736 O O . ASN A 1 217 ? 12.924 5.380 1.549 1.00 85.56 217 ASN A O 1
ATOM 1740 N N . HIS A 1 218 ? 10.932 6.409 1.325 1.00 84.69 218 HIS A N 1
ATOM 1741 C CA . HIS A 1 218 ? 10.714 6.706 2.737 1.00 84.69 218 HIS A CA 1
ATOM 1742 C C . HIS A 1 218 ? 10.261 5.439 3.479 1.00 84.69 218 HIS A C 1
ATOM 1744 O O . HIS A 1 218 ? 9.107 5.254 3.832 1.00 84.69 218 HIS A O 1
ATOM 1750 N N . VAL A 1 219 ? 11.186 4.500 3.683 1.00 85.06 219 VAL A N 1
ATOM 1751 C CA . VAL A 1 219 ? 10.861 3.138 4.146 1.00 85.06 219 VAL A CA 1
ATOM 1752 C C . VAL A 1 219 ? 10.298 3.0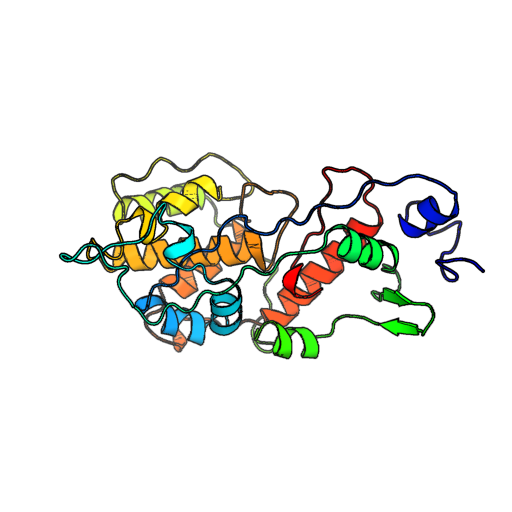58 5.567 1.00 85.06 219 VAL A C 1
ATOM 1754 O O . VAL A 1 219 ? 9.786 2.007 5.962 1.00 85.06 219 VAL A O 1
ATOM 1757 N N . THR A 1 220 ? 10.433 4.121 6.355 1.00 90.25 220 THR A N 1
ATOM 1758 C CA . THR A 1 220 ? 10.012 4.179 7.759 1.00 90.25 220 THR A CA 1
ATOM 1759 C C . THR A 1 220 ? 8.672 4.867 7.965 1.00 90.25 220 THR A C 1
ATOM 1761 O O . THR A 1 220 ? 8.110 4.696 9.044 1.00 90.25 220 THR A O 1
ATOM 1764 N N . THR A 1 221 ? 8.149 5.569 6.962 1.00 94.12 221 THR A N 1
ATOM 1765 C CA . THR A 1 221 ? 6.954 6.417 7.056 1.00 94.12 221 THR A CA 1
ATOM 1766 C C . THR A 1 221 ? 5.968 6.123 5.933 1.00 94.12 221 THR A C 1
ATOM 1768 O O . THR A 1 221 ? 6.334 5.619 4.872 1.00 94.12 221 THR A O 1
ATOM 1771 N N . VAL A 1 222 ? 4.699 6.433 6.176 1.00 95.38 222 VAL A N 1
ATOM 1772 C CA . VAL A 1 222 ? 3.678 6.547 5.129 1.00 95.38 222 VAL A CA 1
ATOM 1773 C C . VAL A 1 222 ? 3.417 8.021 4.867 1.00 95.38 222 VAL A C 1
ATOM 1775 O O . VAL A 1 222 ? 3.482 8.827 5.786 1.00 95.38 222 VAL A O 1
ATOM 1778 N N . ASP A 1 223 ? 3.120 8.362 3.620 1.00 95.56 223 ASP A N 1
ATOM 1779 C CA . ASP A 1 223 ? 2.844 9.730 3.201 1.00 95.56 223 ASP A CA 1
ATOM 1780 C C . ASP A 1 223 ? 1.612 10.318 3.914 1.00 95.56 223 ASP A C 1
ATOM 1782 O O . ASP A 1 223 ? 0.508 9.768 3.833 1.00 95.56 223 ASP A O 1
ATOM 1786 N N . ALA A 1 224 ? 1.787 11.462 4.579 1.00 97.00 224 ALA A N 1
ATOM 1787 C CA . ALA A 1 224 ? 0.737 12.165 5.315 1.00 97.00 224 ALA A CA 1
ATOM 1788 C C . ALA A 1 224 ? -0.471 12.542 4.442 1.00 97.00 224 ALA A C 1
ATOM 1790 O O . ALA A 1 224 ? -1.590 12.658 4.941 1.00 97.00 224 ALA A O 1
ATOM 1791 N N . ARG A 1 225 ? -0.280 12.679 3.125 1.00 96.75 225 ARG A N 1
ATOM 1792 C CA . ARG A 1 225 ? -1.357 12.957 2.163 1.00 96.75 225 ARG A CA 1
ATOM 1793 C C . ARG A 1 225 ? -2.419 11.857 2.107 1.00 96.75 225 ARG A C 1
ATOM 1795 O O . ARG A 1 225 ? -3.529 12.099 1.645 1.00 96.75 225 ARG A O 1
ATOM 1802 N N . LEU A 1 226 ? -2.093 10.651 2.568 1.00 97.12 226 LEU A N 1
ATOM 1803 C CA . LEU A 1 226 ? -2.997 9.502 2.572 1.00 97.12 226 LEU A CA 1
ATOM 1804 C C . LEU A 1 226 ? -3.850 9.403 3.848 1.00 97.12 226 LEU A C 1
ATOM 1806 O O . LEU A 1 226 ? -4.794 8.613 3.881 1.00 97.12 226 LEU A O 1
ATOM 1810 N N . ILE A 1 227 ? -3.556 10.213 4.874 1.00 97.62 227 ILE A N 1
ATOM 1811 C CA . ILE A 1 227 ? -4.259 10.192 6.169 1.00 97.62 227 ILE A CA 1
ATOM 1812 C C . ILE A 1 227 ? -5.750 10.463 5.994 1.00 97.62 227 ILE A C 1
ATOM 1814 O O . ILE A 1 227 ? -6.561 9.735 6.556 1.00 97.62 227 ILE A O 1
ATOM 1818 N N . GLY A 1 228 ? -6.123 11.449 5.173 1.00 96.62 228 GLY A N 1
ATOM 1819 C CA . GLY A 1 228 ? -7.531 11.786 4.950 1.00 96.62 228 GLY A CA 1
ATOM 1820 C C . GLY A 1 228 ? -8.347 10.608 4.408 1.00 96.62 228 GLY A C 1
ATOM 1821 O O . GLY A 1 228 ? -9.451 10.363 4.880 1.00 96.62 228 GLY A O 1
ATOM 1822 N N . ILE A 1 229 ? -7.771 9.830 3.482 1.00 97.56 229 ILE A N 1
ATOM 1823 C CA . ILE A 1 229 ? -8.419 8.644 2.901 1.00 97.56 229 ILE A CA 1
ATOM 1824 C C . ILE A 1 229 ? -8.544 7.531 3.945 1.00 97.56 229 ILE A C 1
ATOM 1826 O O . ILE A 1 229 ? -9.597 6.911 4.062 1.00 97.56 229 ILE A O 1
ATOM 1830 N N . ALA A 1 230 ? -7.481 7.273 4.713 1.00 98.25 230 ALA A N 1
ATOM 1831 C CA . ALA A 1 230 ? -7.507 6.247 5.752 1.00 98.25 230 ALA A CA 1
ATOM 1832 C C . ALA A 1 230 ? -8.529 6.570 6.852 1.00 98.25 230 ALA A C 1
ATOM 1834 O O . ALA A 1 230 ? -9.269 5.685 7.274 1.00 98.25 230 ALA A O 1
ATOM 1835 N N . ARG A 1 231 ? -8.599 7.841 7.263 1.00 97.88 231 ARG A N 1
ATOM 1836 C CA . ARG A 1 231 ? -9.564 8.337 8.248 1.00 97.88 231 ARG A CA 1
ATOM 1837 C C . ARG A 1 231 ? -10.999 8.226 7.747 1.00 97.88 231 ARG A C 1
ATOM 1839 O O . ARG A 1 231 ? -11.838 7.721 8.477 1.00 97.88 231 ARG A O 1
ATOM 1846 N N . GLU A 1 232 ? -11.268 8.640 6.507 1.00 97.56 232 GLU A N 1
ATOM 1847 C CA . GLU A 1 232 ? -12.595 8.509 5.883 1.00 97.56 232 GLU A CA 1
ATOM 1848 C C . GLU A 1 232 ? -13.096 7.060 5.921 1.00 97.56 232 GLU A C 1
ATOM 1850 O O . GLU A 1 232 ? -14.208 6.804 6.367 1.00 97.56 232 GLU A O 1
ATOM 1855 N N . ILE A 1 233 ? -12.263 6.100 5.506 1.00 98.38 233 ILE A N 1
ATOM 1856 C CA . ILE A 1 233 ? -12.646 4.682 5.487 1.00 98.38 233 ILE A CA 1
ATOM 1857 C C . ILE A 1 233 ? -12.827 4.140 6.910 1.00 98.38 233 ILE A C 1
ATOM 1859 O O . ILE A 1 233 ? -13.739 3.351 7.154 1.00 98.38 233 ILE A O 1
ATOM 1863 N N . ALA A 1 234 ? -11.959 4.530 7.847 1.00 98.25 234 ALA A N 1
ATOM 1864 C CA . ALA A 1 234 ? -12.042 4.070 9.228 1.00 98.25 234 ALA A CA 1
ATOM 1865 C C . ALA A 1 234 ? -13.292 4.596 9.946 1.00 98.25 234 ALA A C 1
ATOM 1867 O O . ALA A 1 234 ? -13.902 3.850 10.705 1.00 98.25 234 ALA A O 1
ATOM 1868 N N . ASP A 1 235 ? -13.690 5.838 9.675 1.00 97.69 235 ASP A N 1
ATOM 1869 C CA . ASP A 1 235 ? -14.817 6.504 10.335 1.00 97.69 235 ASP A CA 1
ATOM 1870 C C . ASP A 1 235 ? -16.174 6.220 9.658 1.00 97.69 235 ASP A C 1
ATOM 1872 O O . ASP A 1 235 ? -17.212 6.653 10.156 1.00 97.69 235 ASP A O 1
ATOM 1876 N N . ALA A 1 236 ? -16.187 5.506 8.528 1.00 98.00 236 ALA A N 1
ATOM 1877 C CA . ALA A 1 236 ? -17.401 5.211 7.776 1.00 98.00 236 ALA A CA 1
ATOM 1878 C C . ALA A 1 236 ? -18.356 4.281 8.540 1.00 98.00 236 ALA A C 1
ATOM 1880 O O . ALA A 1 236 ? -17.984 3.175 8.941 1.00 98.00 236 ALA A O 1
ATOM 1881 N N . CYS A 1 237 ? -19.620 4.689 8.647 1.00 97.00 237 CYS A N 1
ATOM 1882 C CA . CYS A 1 237 ? -20.692 3.894 9.250 1.00 97.00 237 CYS A CA 1
ATOM 1883 C C . CYS A 1 237 ? -21.537 3.177 8.190 1.00 97.00 237 CYS A C 1
ATOM 1885 O O . CYS A 1 237 ? -22.236 2.210 8.495 1.00 97.00 237 CYS A O 1
ATOM 1887 N N . CYS A 1 238 ? -21.493 3.646 6.943 1.00 97.38 238 CYS A N 1
ATOM 1888 C CA . CYS A 1 238 ? -22.188 3.035 5.821 1.00 97.38 238 CYS A CA 1
ATOM 1889 C C . CYS A 1 238 ? -21.412 3.211 4.500 1.00 97.38 238 CYS A C 1
ATOM 1891 O O . CYS A 1 238 ? -20.510 4.046 4.409 1.00 97.38 238 CYS A O 1
ATOM 1893 N N . PRO A 1 239 ? -21.776 2.477 3.428 1.00 96.88 239 PRO A N 1
ATOM 1894 C CA . PRO A 1 239 ? -21.088 2.579 2.138 1.00 96.88 239 PRO A CA 1
ATOM 1895 C C . PRO A 1 239 ? -21.114 3.984 1.520 1.00 96.88 239 PRO A C 1
ATOM 1897 O O . PRO A 1 239 ? -20.229 4.318 0.737 1.00 96.88 239 PRO A O 1
ATOM 1900 N N . ALA A 1 240 ? -22.132 4.792 1.841 1.00 97.06 240 ALA A N 1
ATOM 1901 C CA . ALA A 1 240 ? -22.294 6.142 1.301 1.00 97.06 240 ALA A CA 1
ATOM 1902 C C . ALA A 1 240 ? -21.287 7.151 1.881 1.00 97.06 240 ALA A C 1
ATOM 1904 O O . ALA A 1 240 ? -21.062 8.189 1.262 1.00 97.06 240 ALA A O 1
ATOM 1905 N N . ASP A 1 241 ? -20.662 6.833 3.021 1.00 97.31 241 ASP A N 1
ATOM 1906 C CA . ASP A 1 241 ? -19.642 7.676 3.655 1.00 97.31 241 ASP A CA 1
ATOM 1907 C C . ASP A 1 241 ? -18.278 7.561 2.954 1.00 97.31 241 ASP A C 1
ATOM 1909 O O . ASP A 1 241 ? -17.403 8.404 3.146 1.00 97.31 241 ASP A O 1
ATOM 1913 N N . ILE A 1 242 ? -18.088 6.520 2.131 1.00 96.88 242 ILE A N 1
ATOM 1914 C CA . ILE A 1 242 ? -16.823 6.236 1.454 1.00 96.88 242 ILE A CA 1
ATOM 1915 C C . ILE A 1 242 ? -16.887 6.684 0.000 1.00 96.88 242 ILE A C 1
ATOM 1917 O O . ILE A 1 242 ? -17.660 6.170 -0.816 1.00 96.88 242 ILE A O 1
ATOM 1921 N N . LEU A 1 243 ? -15.974 7.579 -0.366 1.00 96.12 243 LEU A N 1
ATOM 1922 C CA . LEU A 1 243 ? -15.751 7.923 -1.758 1.00 96.12 243 LEU A CA 1
ATOM 1923 C C . LEU A 1 243 ? -15.104 6.734 -2.479 1.00 96.12 243 LEU A C 1
ATOM 1925 O O . LEU A 1 243 ? -13.955 6.362 -2.216 1.00 96.12 243 LEU A O 1
ATOM 1929 N N . GLN A 1 244 ? -15.826 6.168 -3.447 1.00 96.31 244 GLN A N 1
ATOM 1930 C CA . GLN A 1 244 ? -15.293 5.129 -4.325 1.00 96.31 244 GLN A CA 1
ATOM 1931 C C . GLN A 1 244 ? -14.105 5.666 -5.123 1.00 96.31 244 GLN A C 1
ATOM 1933 O O . GLN A 1 244 ? -14.209 6.697 -5.793 1.00 96.31 244 GLN A O 1
ATOM 1938 N N . ARG A 1 245 ? -12.974 4.958 -5.071 1.00 97.12 245 ARG A N 1
ATOM 1939 C CA . ARG A 1 245 ? -11.709 5.367 -5.693 1.00 97.12 245 ARG A CA 1
ATOM 1940 C C . ARG A 1 245 ? -11.180 4.287 -6.620 1.00 97.12 245 ARG A C 1
ATOM 1942 O O . ARG A 1 245 ? -11.256 3.102 -6.314 1.00 97.12 245 ARG A O 1
ATOM 1949 N N . SER A 1 246 ? -10.541 4.716 -7.704 1.00 97.25 246 SER A N 1
ATOM 1950 C CA . SER A 1 246 ? -9.827 3.824 -8.620 1.00 97.25 246 SER A CA 1
ATOM 1951 C C . SER A 1 246 ? -8.451 3.444 -8.048 1.00 97.25 246 SER A C 1
ATOM 1953 O O . SER A 1 246 ? -7.400 3.858 -8.549 1.00 97.25 246 SER A O 1
ATOM 1955 N N . PHE A 1 247 ? -8.443 2.676 -6.951 1.00 98.06 247 PHE A N 1
ATOM 1956 C CA . PHE A 1 247 ? -7.207 2.205 -6.314 1.00 98.06 247 PHE A CA 1
ATOM 1957 C C . PHE A 1 247 ? -6.345 1.380 -7.271 1.00 98.06 247 PHE A C 1
ATOM 1959 O O . PHE A 1 247 ? -5.120 1.479 -7.219 1.00 98.06 247 PHE A O 1
ATOM 1966 N N . GLY A 1 248 ? -6.960 0.616 -8.177 1.00 97.88 248 GLY A N 1
ATOM 1967 C CA . GLY A 1 248 ? -6.232 -0.174 -9.161 1.00 97.88 248 GLY A CA 1
ATOM 1968 C C . GLY A 1 248 ? -5.441 0.692 -10.144 1.00 97.88 248 GLY A C 1
ATOM 1969 O O . GLY A 1 248 ? -4.262 0.432 -10.381 1.00 97.88 248 GLY A O 1
ATOM 1970 N N . SER A 1 249 ? -6.032 1.786 -10.638 1.00 97.44 249 SER A N 1
ATOM 1971 C CA . SER A 1 249 ? -5.313 2.734 -11.504 1.00 97.44 249 SER A CA 1
ATOM 1972 C C . SER A 1 249 ? -4.189 3.447 -10.759 1.00 97.44 249 SER A C 1
ATOM 1974 O O . SER A 1 249 ? -3.096 3.616 -11.301 1.00 97.44 249 SER A O 1
ATOM 1976 N N . ALA A 1 250 ? -4.431 3.834 -9.503 1.00 97.31 250 ALA A N 1
ATOM 1977 C CA . ALA A 1 250 ? -3.417 4.468 -8.669 1.00 97.31 250 ALA A CA 1
ATOM 1978 C C . ALA A 1 250 ? -2.224 3.531 -8.411 1.00 97.31 250 ALA A C 1
ATOM 1980 O O . ALA A 1 250 ? -1.073 3.953 -8.537 1.00 97.31 250 ALA A O 1
ATOM 1981 N N . VAL A 1 251 ? -2.489 2.257 -8.098 1.00 97.50 251 VAL A N 1
ATOM 1982 C CA . VAL A 1 251 ? -1.458 1.230 -7.901 1.00 97.50 251 VAL A CA 1
ATOM 1983 C C . VAL A 1 251 ? -0.672 0.990 -9.185 1.00 97.50 251 VAL A C 1
ATOM 1985 O O . VAL A 1 251 ? 0.557 1.002 -9.145 1.00 97.50 251 VAL A O 1
ATOM 1988 N N . LEU A 1 252 ? -1.345 0.855 -10.332 1.00 97.75 252 LEU A N 1
ATOM 1989 C CA . LEU A 1 252 ? -0.664 0.667 -11.613 1.00 97.75 252 LEU A CA 1
ATOM 1990 C C . LEU A 1 252 ? 0.271 1.840 -11.930 1.00 97.75 252 LEU A C 1
ATOM 1992 O O . LEU A 1 252 ? 1.447 1.640 -12.238 1.00 97.75 252 LEU A O 1
ATOM 1996 N N . ALA A 1 253 ? -0.227 3.070 -11.780 1.00 96.56 253 ALA A N 1
ATOM 1997 C CA . ALA A 1 253 ? 0.553 4.282 -12.007 1.00 96.56 253 ALA A CA 1
ATOM 1998 C C . ALA A 1 253 ? 1.752 4.392 -11.047 1.00 96.56 253 ALA A C 1
ATOM 2000 O O . ALA A 1 253 ? 2.847 4.790 -11.459 1.00 96.56 253 ALA A O 1
ATOM 2001 N N . ALA A 1 254 ? 1.575 4.025 -9.773 1.00 95.69 254 ALA A N 1
ATOM 2002 C CA . ALA A 1 254 ? 2.653 3.998 -8.789 1.00 95.69 254 ALA A CA 1
ATOM 2003 C C . ALA A 1 254 ? 3.717 2.943 -9.134 1.00 95.69 254 ALA A C 1
ATOM 2005 O O . ALA A 1 254 ? 4.910 3.250 -9.086 1.00 95.69 254 ALA A O 1
ATOM 2006 N N . THR A 1 255 ? 3.306 1.739 -9.543 1.00 96.75 255 THR A N 1
ATOM 2007 C CA . THR A 1 255 ? 4.212 0.664 -9.975 1.00 96.75 255 THR A CA 1
ATOM 2008 C C . THR A 1 255 ? 4.990 1.053 -11.227 1.00 96.75 255 THR A C 1
ATOM 2010 O O . THR A 1 255 ? 6.212 0.924 -11.239 1.00 96.75 255 THR A O 1
ATOM 2013 N N . TYR A 1 256 ? 4.340 1.630 -12.241 1.00 97.38 256 TYR A N 1
ATOM 2014 C CA . TYR A 1 256 ? 5.014 2.105 -13.458 1.00 97.38 256 TYR A CA 1
ATOM 2015 C C . TYR A 1 256 ? 6.050 3.187 -13.140 1.00 97.38 256 TYR A C 1
ATOM 2017 O O . TYR A 1 256 ? 7.203 3.107 -13.567 1.00 97.38 256 TYR A O 1
ATOM 2025 N N . ARG A 1 257 ? 5.679 4.172 -12.310 1.00 95.44 257 ARG A N 1
ATOM 2026 C CA . ARG A 1 257 ? 6.615 5.196 -11.822 1.00 95.44 257 ARG A CA 1
ATOM 2027 C C . ARG A 1 257 ? 7.789 4.566 -11.070 1.00 95.44 257 ARG A C 1
ATOM 2029 O O . ARG A 1 257 ? 8.918 5.050 -11.183 1.00 95.44 257 ARG A O 1
ATOM 2036 N N . GLY A 1 258 ? 7.524 3.525 -10.286 1.00 95.00 258 GLY A N 1
ATOM 2037 C CA . GLY A 1 258 ? 8.537 2.775 -9.560 1.00 95.00 258 GLY A CA 1
ATOM 2038 C C . GLY A 1 258 ? 9.513 2.059 -10.481 1.00 95.00 258 GLY A C 1
ATOM 2039 O O . GLY A 1 258 ? 10.717 2.215 -10.298 1.00 95.00 258 GLY A O 1
ATOM 2040 N N . LEU A 1 259 ? 9.017 1.375 -11.511 1.00 95.69 259 LEU A N 1
ATOM 2041 C CA . LEU A 1 259 ? 9.824 0.695 -12.526 1.00 95.69 259 LEU A CA 1
ATOM 2042 C C . LEU A 1 259 ? 10.709 1.674 -13.311 1.00 95.69 259 LEU A C 1
ATOM 2044 O O . LEU A 1 259 ? 11.918 1.452 -13.403 1.00 95.69 259 LEU A O 1
ATOM 2048 N N . CYS A 1 260 ? 10.155 2.808 -13.765 1.00 94.75 260 CYS A N 1
ATOM 2049 C CA . CYS A 1 260 ? 10.922 3.848 -14.467 1.00 94.75 260 CYS A CA 1
ATOM 2050 C C . CYS A 1 260 ? 12.071 4.414 -13.621 1.00 94.75 260 CYS A C 1
ATOM 2052 O O . CYS A 1 260 ? 13.121 4.775 -14.146 1.00 94.75 260 CYS A O 1
ATOM 2054 N N . LYS A 1 261 ? 11.888 4.512 -12.299 1.00 93.81 261 LYS A N 1
ATOM 2055 C CA . LYS A 1 261 ? 12.961 4.935 -11.389 1.00 93.81 261 LYS A CA 1
ATOM 2056 C C . LYS A 1 261 ? 13.944 3.798 -11.131 1.00 93.81 261 LYS A C 1
ATOM 2058 O O . LYS A 1 261 ? 15.151 4.020 -11.163 1.00 93.81 261 LYS A O 1
ATOM 2063 N N . ALA A 1 262 ? 13.436 2.598 -10.858 1.00 94.06 262 ALA A N 1
ATOM 2064 C CA . ALA A 1 262 ? 14.218 1.442 -10.443 1.00 94.06 262 ALA A CA 1
ATOM 2065 C C . ALA A 1 262 ? 15.227 1.006 -11.512 1.00 94.06 262 ALA A C 1
ATOM 2067 O O . ALA A 1 262 ? 16.362 0.674 -11.165 1.00 94.06 262 ALA A O 1
ATOM 2068 N N . CYS A 1 263 ? 14.871 1.1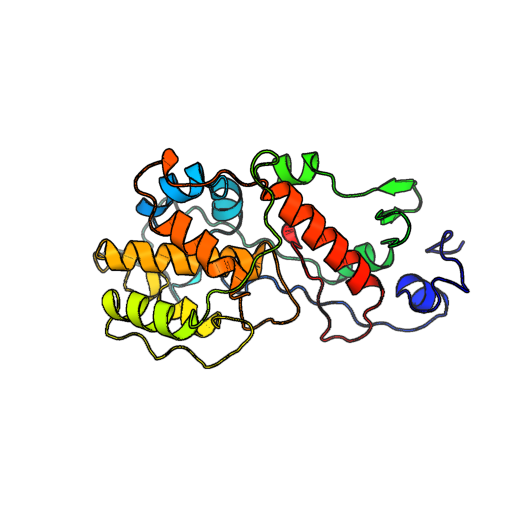04 -12.797 1.00 93.19 263 CYS A N 1
ATOM 2069 C CA . CYS A 1 263 ? 15.763 0.748 -13.901 1.00 93.19 263 CYS A CA 1
ATOM 2070 C C . CYS A 1 263 ? 16.978 1.683 -14.061 1.00 93.19 263 CYS A C 1
ATOM 2072 O O . CYS A 1 263 ? 17.871 1.411 -14.862 1.00 93.19 263 CYS A O 1
ATOM 2074 N N . LEU A 1 264 ? 17.059 2.754 -13.262 1.00 92.75 264 LEU A N 1
ATOM 2075 C CA . LEU A 1 264 ? 18.193 3.679 -13.192 1.00 92.75 264 LEU A CA 1
ATOM 2076 C C . LEU A 1 264 ? 19.011 3.531 -11.893 1.00 92.75 264 LEU A C 1
ATOM 2078 O O . LEU A 1 264 ? 20.054 4.176 -11.738 1.00 92.75 264 LEU A O 1
ATOM 2082 N N . LEU A 1 265 ? 18.556 2.707 -10.941 1.00 92.31 265 LEU A N 1
ATOM 2083 C CA . LEU A 1 265 ? 19.183 2.543 -9.627 1.00 92.31 265 LEU A CA 1
ATOM 2084 C C . LEU A 1 265 ? 20.311 1.508 -9.653 1.00 92.31 265 LEU A C 1
ATOM 2086 O O . LEU A 1 265 ? 20.243 0.503 -10.350 1.00 92.31 265 LEU A O 1
ATOM 2090 N N . LYS A 1 266 ? 21.360 1.732 -8.857 1.00 88.00 266 LYS A N 1
ATOM 2091 C CA . LYS A 1 266 ? 22.591 0.915 -8.907 1.00 88.00 266 LYS A CA 1
ATOM 2092 C C . LYS A 1 266 ? 23.064 0.407 -7.547 1.00 88.00 266 LYS A C 1
ATOM 2094 O O . LYS A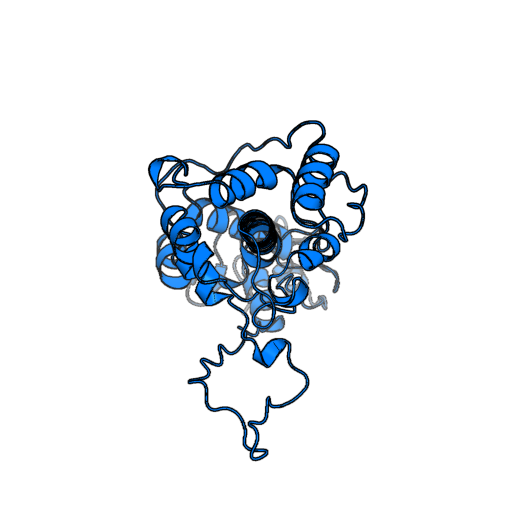 1 266 ? 23.923 -0.458 -7.497 1.00 88.00 266 LYS A O 1
ATOM 2099 N N . SER A 1 267 ? 22.538 0.962 -6.456 1.00 84.38 267 SER A N 1
ATOM 2100 C CA . SER A 1 267 ? 22.989 0.648 -5.098 1.00 84.38 267 SER A CA 1
ATOM 2101 C C . SER A 1 267 ? 22.228 -0.537 -4.513 1.00 84.38 267 SER A C 1
ATOM 2103 O O . SER A 1 267 ? 21.005 -0.578 -4.610 1.00 84.38 267 SER A O 1
ATOM 2105 N N . ARG A 1 268 ? 22.906 -1.395 -3.741 1.00 76.75 268 ARG A N 1
ATOM 2106 C CA . ARG A 1 268 ? 22.275 -2.439 -2.908 1.00 76.75 268 ARG A CA 1
ATOM 2107 C C . ARG A 1 268 ? 21.194 -1.954 -1.939 1.00 76.75 268 ARG A C 1
ATOM 2109 O O . ARG A 1 268 ? 20.437 -2.755 -1.403 1.00 76.75 268 ARG A O 1
ATOM 2116 N N . LYS A 1 269 ? 21.163 -0.655 -1.615 1.00 81.00 269 LYS A N 1
ATOM 2117 C CA . LYS A 1 269 ? 20.135 -0.074 -0.736 1.00 81.00 269 LYS A CA 1
ATOM 2118 C C . LYS A 1 269 ? 18.922 0.431 -1.510 1.00 81.00 269 LYS A C 1
ATOM 2120 O O . LYS A 1 269 ? 17.946 0.807 -0.869 1.00 81.00 269 LYS A O 1
ATOM 2125 N N . SER A 1 270 ? 18.971 0.475 -2.838 1.00 85.44 270 SER A N 1
ATOM 2126 C CA . SER A 1 270 ? 17.881 0.937 -3.692 1.00 85.44 270 SER A CA 1
ATOM 2127 C C . SER A 1 270 ? 16.783 -0.113 -3.793 1.00 85.44 270 SER A C 1
ATOM 2129 O O . SER A 1 270 ? 17.070 -1.296 -3.963 1.00 85.44 270 SER A O 1
ATOM 2131 N N . GLY A 1 271 ? 15.531 0.326 -3.668 1.00 84.94 271 GLY A N 1
ATOM 2132 C CA . GLY A 1 271 ? 14.387 -0.575 -3.691 1.00 84.94 271 GLY A CA 1
ATOM 2133 C C . GLY A 1 271 ? 13.512 -0.408 -4.923 1.00 84.94 271 GLY A C 1
ATOM 2134 O O . GLY A 1 271 ? 13.436 0.687 -5.479 1.00 84.94 271 GLY A O 1
ATOM 2135 N N . VAL A 1 272 ? 12.826 -1.485 -5.302 1.00 90.19 272 VAL A N 1
ATOM 2136 C CA . VAL A 1 272 ? 11.663 -1.414 -6.194 1.00 90.19 272 VAL A CA 1
ATOM 2137 C C . VAL A 1 272 ? 10.495 -0.852 -5.382 1.00 90.19 272 VAL A C 1
ATOM 2139 O O . VAL A 1 272 ? 10.153 -1.393 -4.328 1.00 90.19 272 VAL A O 1
ATOM 2142 N N . VAL A 1 273 ? 9.958 0.276 -5.845 1.00 92.56 273 VAL A N 1
ATOM 2143 C CA . VAL A 1 273 ? 8.877 1.048 -5.208 1.00 92.56 273 VAL A CA 1
ATOM 2144 C C . VAL A 1 273 ? 7.570 0.895 -6.004 1.00 92.56 273 VAL A C 1
ATOM 2146 O O . VAL A 1 273 ? 7.594 0.361 -7.112 1.00 92.56 273 VAL A O 1
ATOM 2149 N N . GLY A 1 274 ? 6.438 1.362 -5.470 1.00 93.62 274 GLY A N 1
ATOM 2150 C CA . GLY A 1 274 ? 5.097 1.093 -6.010 1.00 93.62 274 GLY A CA 1
ATOM 2151 C C . GLY A 1 274 ? 4.457 -0.126 -5.342 1.00 93.62 274 GLY A C 1
ATOM 2152 O O . GLY A 1 274 ? 4.537 -0.251 -4.118 1.00 93.62 274 GLY A O 1
ATOM 2153 N N . CYS A 1 275 ? 3.865 -1.035 -6.119 1.00 94.50 275 CYS A N 1
ATOM 2154 C CA . CYS A 1 275 ? 3.296 -2.284 -5.609 1.00 94.50 275 CYS A CA 1
ATOM 2155 C C . CYS A 1 275 ? 4.024 -3.505 -6.194 1.00 94.50 275 CYS A C 1
ATOM 2157 O O . CYS A 1 275 ? 3.641 -3.995 -7.257 1.00 94.50 275 CYS A O 1
ATOM 2159 N N . PRO A 1 276 ? 5.069 -4.024 -5.518 1.00 90.88 276 PRO A N 1
ATOM 2160 C CA . PRO A 1 276 ? 5.774 -5.220 -5.970 1.00 90.88 276 PRO A CA 1
ATOM 2161 C C . PRO A 1 276 ? 4.912 -6.486 -6.042 1.00 90.88 276 PRO A C 1
ATOM 2163 O O . PRO A 1 276 ? 5.298 -7.390 -6.758 1.00 90.88 276 PRO A O 1
ATOM 2166 N N . LEU A 1 277 ? 3.769 -6.569 -5.340 1.00 90.75 277 LEU A N 1
ATOM 2167 C CA . LEU A 1 277 ? 2.837 -7.711 -5.454 1.00 90.75 277 LEU A CA 1
ATOM 2168 C C . LEU A 1 277 ? 2.250 -7.882 -6.855 1.00 90.75 277 LEU A C 1
ATOM 2170 O O . LEU A 1 277 ? 1.770 -8.960 -7.182 1.00 90.75 277 LEU A O 1
ATOM 2174 N N . LEU A 1 278 ? 2.226 -6.809 -7.646 1.00 93.06 278 LEU A N 1
ATOM 2175 C CA . LEU A 1 278 ? 1.729 -6.846 -9.017 1.00 93.06 278 LEU A CA 1
ATOM 2176 C C . LEU A 1 278 ? 2.719 -7.520 -9.986 1.00 93.06 278 LEU A C 1
ATOM 2178 O O . LEU A 1 278 ? 2.333 -7.827 -11.111 1.00 93.06 278 LEU A O 1
ATOM 2182 N N . LEU A 1 279 ? 3.987 -7.674 -9.585 1.00 89.88 279 LEU A N 1
ATOM 2183 C CA . LEU A 1 279 ? 5.106 -8.119 -10.423 1.00 89.88 279 LEU A CA 1
ATOM 2184 C C . LEU A 1 279 ? 5.574 -9.522 -10.029 1.00 89.88 279 LEU A C 1
ATOM 2186 O O . LEU A 1 279 ? 5.873 -10.297 -10.962 1.00 89.88 279 LEU A O 1
#

Organism: Triticum turgidum subsp. durum (NCBI:txid4567)

InterPro domains:
  IPR019557 Aminotransferase-like, plant mobile domain [PF10536] (85-265)
  IPR044824 Protein MAINTENANCE OF MERISTEMS-like [PTHR46033] (82-279)

Sequence (279 aa):
MSLYPLLNGNIDRKHRGALLEAGNNLDVLVTRTPKTNWLIHDSWVDRLSWAGLLPLARLVEGTLDEWIDGPDLDEAGEPVQLHKRQVKRFSYDKSLLTCLVDRWRPETHTFHFPWGEMAPTLQDVSYLLGLPLAGAAIGPLEAESGWQTAMQTRFLAAVPTARAIDNDPHGPLFRWLSQFQIVSLGYPDVQLSEAQIDRSLEAYILWLFGKTMFTENHVTTVDARLIGIAREIADACCPADILQRSFGSAVLAATYRGLCKACLLKSRKSGVVGCPLLL

pLDDT: mean 88.26, std 13.51, range [41.88, 98.69]

Secondary structure (DSSP, 8-state):
--SSTT--TTTSTTSHHHHHHTT---PPPEE---SSPPPPPGGGHHHHHHTT-HHHHHHTPPPGGGT-SS--B-TTS-B--------------HHHHHHHHTTEETTTTEEEETTEEE---HHHHHHHH----SSB---S--PPTTHHHHHHHHHHHH-TTPPPPP--SS--BHHHHGGGSTGGGTTTTS---HHHHHHHHHHHHHHHIIIIISB-S-TTB--GGGHHHHHHHHH-SSGGGS--B-HHHHHHHHHHHHHHHHTT--STT-EE-B-GGG-

Radius of gyration: 20.89 Å; chains: 1; bounding box: 52×53×58 Å